Protein AF-0000000075745634 (afdb_homodimer)

Foldseek 3Di:
DLCVQVHPVLLVVVLVVCLVAVVPHDLLVLLLVLLVVLVVSLVSLVVCLVPDVVSVVSVVLVVVCLVCVVVVDNPSQLVVQVVSSVVSVDDQWDADPVGDIDGSSVSNSVCNSCVVPDPVRD/DLCVQVHPVLLVVVLVVCLVAVVPHDLLVLLLVLLVVLVVSLVSLVVCLVPDVVSVVSVVLVVVCLVCVVVVDNPSQLVVQVVSSVVSVDDQWDADPVGDIDGSSVSNSVCNSCVVPDPVRD

Organism: Desulfohalobium retbaense (strain ATCC 49708 / DSM 5692 / JCM 16813 / HR100) (NCBI:txid485915)

Radius of gyration: 17.88 Å; Cα contacts (8 Å, |Δi|>4): 301; chains: 2; bounding box: 45×54×46 Å

Nearest PDB structures (foldseek):
  8udg-assembly1_C  TM=2.315E-01  e=8.260E+00  Influenza B virus (B/Malaysia/2506/2004)
  8udg-assembly1_C  TM=2.311E-01  e=8.260E+00  Influenza B virus (B/Malaysia/2506/2004)

Structure (mmCIF, N/CA/C/O backbone):
data_AF-0000000075745634-model_v1
#
loop_
_entity.id
_entity.type
_entity.pdbx_description
1 polymer 'Uncharacterized protein'
#
loop_
_atom_site.group_PDB
_atom_site.id
_atom_site.type_symbol
_atom_site.label_atom_id
_atom_site.label_alt_id
_atom_site.label_comp_id
_atom_site.label_asym_id
_atom_site.label_entity_id
_atom_site.label_seq_id
_atom_site.pdbx_PDB_ins_code
_atom_site.Cartn_x
_atom_site.Cartn_y
_atom_site.Cartn_z
_atom_site.occupancy
_atom_site.B_iso_or_equiv
_atom_site.auth_seq_id
_atom_site.auth_comp_id
_atom_site.auth_asym_id
_atom_site.auth_atom_id
_atom_site.pdbx_PDB_model_num
ATOM 1 N N . MET A 1 1 ? -5.285 -18.516 1.97 1 89.81 1 MET A N 1
ATOM 2 C CA . MET A 1 1 ? -4.016 -18.812 1.303 1 89.81 1 MET A CA 1
ATOM 3 C C . MET A 1 1 ? -2.979 -17.734 1.627 1 89.81 1 MET A C 1
ATOM 5 O O . MET A 1 1 ? -2.041 -17.984 2.387 1 89.81 1 MET A O 1
ATOM 9 N N . ILE A 1 2 ? -3.262 -16.453 1.426 1 96.44 2 ILE A N 1
ATOM 10 C CA . ILE A 1 2 ? -2.297 -15.383 1.623 1 96.44 2 ILE A CA 1
ATOM 11 C C . ILE A 1 2 ? -1.988 -15.234 3.111 1 96.44 2 ILE A C 1
ATOM 13 O O . ILE A 1 2 ? -0.822 -15.172 3.508 1 96.44 2 ILE A O 1
ATOM 17 N N . GLU A 1 3 ? -2.986 -15.328 3.959 1 97.31 3 GLU A N 1
ATOM 18 C CA . GLU A 1 3 ? -2.824 -15.117 5.395 1 97.31 3 GLU A CA 1
ATOM 19 C C . GLU A 1 3 ? -1.855 -16.125 5.996 1 97.31 3 GLU A C 1
ATOM 21 O O . GLU A 1 3 ? -1.031 -15.773 6.844 1 97.31 3 GLU A O 1
ATOM 26 N N . GLU A 1 4 ? -1.965 -17.328 5.586 1 96.81 4 GLU A N 1
ATOM 27 C CA . GLU A 1 4 ? -1.124 -18.391 6.121 1 96.81 4 GLU A CA 1
ATOM 28 C C . GLU A 1 4 ? 0.343 -18.172 5.766 1 96.81 4 GLU A C 1
ATOM 30 O O . GLU A 1 4 ? 1.236 -18.672 6.453 1 96.81 4 GLU A O 1
ATOM 35 N N . VAL A 1 5 ? 0.584 -17.438 4.762 1 97.94 5 VAL A N 1
ATOM 36 C CA . VAL A 1 5 ? 1.942 -17.25 4.262 1 97.94 5 VAL A CA 1
ATOM 37 C C . VAL A 1 5 ? 2.537 -15.969 4.832 1 97.94 5 VAL A C 1
ATOM 39 O O . VAL A 1 5 ? 3.648 -15.969 5.363 1 97.94 5 VAL A O 1
ATOM 42 N N . VAL A 1 6 ? 1.799 -14.859 4.762 1 98.12 6 VAL A N 1
ATOM 43 C CA . VAL A 1 6 ? 2.348 -13.586 5.199 1 98.12 6 VAL A CA 1
ATOM 44 C C . VAL A 1 6 ? 2.193 -13.445 6.711 1 98.12 6 VAL A C 1
ATOM 46 O O . VAL A 1 6 ? 2.873 -12.625 7.34 1 98.12 6 VAL A O 1
ATOM 49 N N . GLY A 1 7 ? 1.271 -14.242 7.316 1 97.31 7 GLY A N 1
ATOM 50 C CA . GLY A 1 7 ? 1.022 -14.211 8.75 1 97.31 7 GLY A CA 1
ATOM 51 C C . GLY A 1 7 ? -0.164 -13.344 9.133 1 97.31 7 GLY A C 1
ATOM 52 O O . GLY A 1 7 ? -0.489 -12.383 8.43 1 97.31 7 GLY A O 1
ATOM 53 N N . LYS A 1 8 ? -0.702 -13.609 10.297 1 96.94 8 LYS A N 1
ATOM 54 C CA . LYS A 1 8 ? -1.91 -12.961 10.789 1 96.94 8 LYS A CA 1
ATOM 55 C C . LYS A 1 8 ? -1.68 -11.469 11.016 1 96.94 8 LYS A C 1
ATOM 57 O O . LYS A 1 8 ? -2.58 -10.656 10.789 1 96.94 8 LYS A O 1
ATOM 62 N N . LYS A 1 9 ? -0.533 -11.133 11.422 1 97.5 9 LYS A N 1
ATOM 63 C CA . LYS A 1 9 ? -0.218 -9.734 11.703 1 97.5 9 LYS A CA 1
ATOM 64 C C . LYS A 1 9 ? -0.258 -8.891 10.43 1 97.5 9 LYS A C 1
ATOM 66 O O . LYS A 1 9 ? -0.942 -7.867 10.383 1 97.5 9 LYS A O 1
ATOM 71 N N . VAL A 1 10 ? 0.445 -9.375 9.453 1 98.38 10 VAL A N 1
ATOM 72 C CA . VAL A 1 10 ? 0.523 -8.664 8.18 1 98.38 10 VAL A CA 1
ATOM 73 C C . VAL A 1 10 ? -0.854 -8.633 7.523 1 98.38 10 VAL A C 1
ATOM 75 O O . VAL A 1 10 ? -1.337 -7.562 7.137 1 98.38 10 VAL A O 1
ATOM 78 N N . TYR A 1 11 ? -1.48 -9.758 7.477 1 98.44 11 TYR A N 1
ATOM 79 C CA . TYR A 1 11 ? -2.789 -9.867 6.844 1 98.44 11 TYR A CA 1
ATOM 80 C C . TYR A 1 11 ? -3.816 -9 7.559 1 98.44 11 TYR A C 1
ATOM 82 O O . TYR A 1 11 ? -4.594 -8.289 6.918 1 98.44 11 TYR A O 1
ATOM 90 N N . GLY A 1 12 ? -3.842 -9.031 8.859 1 98.19 12 GLY A N 1
ATOM 91 C CA . GLY A 1 12 ? -4.742 -8.188 9.625 1 98.19 12 GLY A CA 1
ATOM 92 C C . GLY A 1 12 ? -4.52 -6.703 9.383 1 98.19 12 GLY A C 1
ATOM 93 O O . GLY A 1 12 ? -5.48 -5.934 9.312 1 98.19 12 GLY A O 1
ATOM 94 N N . THR A 1 13 ? -3.285 -6.297 9.281 1 98.62 13 THR A N 1
ATOM 95 C CA . THR A 1 13 ? -2.947 -4.914 8.969 1 98.62 13 THR A CA 1
ATOM 96 C C . THR A 1 13 ? -3.512 -4.516 7.609 1 98.62 13 THR A C 1
ATOM 98 O O . THR A 1 13 ? -4.09 -3.436 7.465 1 98.62 13 THR A O 1
ATOM 101 N N . TRP A 1 14 ? -3.338 -5.375 6.641 1 98.75 14 TRP A N 1
ATOM 102 C CA . TRP A 1 14 ? -3.84 -5.105 5.297 1 98.75 14 TRP A CA 1
ATOM 103 C C . TRP A 1 14 ? -5.359 -4.973 5.297 1 98.75 14 TRP A C 1
ATOM 105 O O . TRP A 1 14 ? -5.906 -4.059 4.672 1 98.75 14 TRP A O 1
ATOM 115 N N . ILE A 1 15 ? -6.039 -5.855 5.988 1 98.56 15 ILE A N 1
ATOM 116 C CA . ILE A 1 15 ? -7.496 -5.828 6.07 1 98.56 15 ILE A CA 1
ATOM 117 C C . ILE A 1 15 ? -7.953 -4.5 6.668 1 98.56 15 ILE A C 1
ATOM 119 O O . ILE A 1 15 ? -8.852 -3.848 6.133 1 98.56 15 ILE A O 1
ATOM 123 N N . ASP A 1 16 ? -7.332 -4.121 7.73 1 98.31 16 ASP A N 1
ATOM 124 C CA . ASP A 1 16 ? -7.676 -2.857 8.375 1 98.31 16 ASP A CA 1
ATOM 125 C C . ASP A 1 16 ? -7.434 -1.676 7.441 1 98.31 16 ASP A C 1
ATOM 127 O O . ASP A 1 16 ? -8.258 -0.761 7.359 1 98.31 16 ASP A O 1
ATOM 131 N N . MET A 1 17 ? -6.312 -1.688 6.73 1 98.44 17 MET A N 1
ATOM 132 C CA . MET A 1 17 ? -5.984 -0.621 5.789 1 98.44 17 MET A CA 1
ATOM 133 C C . MET A 1 17 ? -7.031 -0.53 4.688 1 98.44 17 MET A C 1
ATOM 135 O O . MET A 1 17 ? -7.496 0.562 4.355 1 98.44 17 MET A O 1
ATOM 139 N N . LEU A 1 18 ? -7.395 -1.672 4.188 1 98.31 18 LEU A N 1
ATOM 140 C CA . LEU A 1 18 ? -8.359 -1.692 3.096 1 98.31 18 LEU A CA 1
ATOM 141 C C . LEU A 1 18 ? -9.727 -1.19 3.566 1 98.31 18 LEU A C 1
ATOM 143 O O . LEU A 1 18 ? -10.414 -0.477 2.834 1 98.31 18 LEU A O 1
ATOM 147 N N . GLN A 1 19 ? -10.117 -1.521 4.75 1 98.25 19 GLN A N 1
ATOM 148 C CA . GLN A 1 19 ? -11.383 -1.07 5.309 1 98.25 19 GLN A CA 1
ATOM 149 C C . GLN A 1 19 ? -11.43 0.452 5.41 1 98.25 19 GLN A C 1
ATOM 151 O O . GLN A 1 19 ? -12.492 1.058 5.258 1 98.25 19 GLN A O 1
ATOM 156 N N . LYS A 1 20 ? -10.367 0.992 5.578 1 97.38 20 LYS A N 1
ATOM 157 C CA . LYS A 1 20 ? -10.328 2.436 5.789 1 97.38 20 LYS A CA 1
ATOM 158 C C . LYS A 1 20 ? -10.078 3.176 4.477 1 97.38 20 LYS A C 1
ATOM 160 O O . LYS A 1 20 ? -10.531 4.312 4.305 1 97.38 20 LYS A O 1
ATOM 165 N N . LEU A 1 21 ? -9.32 2.617 3.57 1 97.31 21 LEU A N 1
ATOM 166 C CA . LEU A 1 21 ? -8.891 3.32 2.367 1 97.31 21 LEU A CA 1
ATOM 167 C C . LEU A 1 21 ? -9.898 3.131 1.235 1 97.31 21 LEU A C 1
ATOM 169 O O . LEU A 1 21 ? -10.086 4.031 0.414 1 97.31 21 LEU A O 1
ATOM 173 N N . VAL A 1 22 ? -10.555 2.021 1.154 1 96.19 22 VAL A N 1
ATOM 174 C CA . VAL A 1 22 ? -11.281 1.608 -0.042 1 96.19 22 VAL A CA 1
ATOM 175 C C . VAL A 1 22 ? -12.578 2.414 -0.165 1 96.19 22 VAL A C 1
ATOM 177 O O . VAL A 1 22 ? -12.93 2.865 -1.257 1 96.19 22 VAL A O 1
ATOM 180 N N . PRO A 1 23 ? -13.297 2.625 0.882 1 93.56 23 PRO A N 1
ATOM 181 C CA . PRO A 1 23 ? -14.602 3.271 0.738 1 93.56 23 PRO A CA 1
ATOM 182 C C . PRO A 1 23 ? -14.523 4.609 0.005 1 93.56 23 PRO A C 1
ATOM 184 O O . PRO A 1 23 ? -15.336 4.887 -0.876 1 93.56 23 PRO A O 1
ATOM 187 N N . GLU A 1 24 ? -13.477 5.391 0.253 1 87.56 24 GLU A N 1
ATOM 188 C CA . GLU A 1 24 ? -13.398 6.715 -0.362 1 87.56 24 GLU A CA 1
ATOM 189 C C . GLU A 1 24 ? -12.211 6.812 -1.314 1 87.56 24 GLU A C 1
ATOM 191 O O . GLU A 1 24 ? -11.969 7.871 -1.9 1 87.56 24 GLU A O 1
ATOM 196 N N . GLY A 1 25 ? -11.586 5.688 -1.465 1 90.88 25 GLY A N 1
ATOM 197 C CA . GLY A 1 25 ? -10.383 5.734 -2.281 1 90.88 25 GLY A CA 1
ATOM 198 C C . GLY A 1 25 ? -10.672 5.629 -3.768 1 90.88 25 GLY A C 1
ATOM 199 O O . GLY A 1 25 ? -11.617 4.957 -4.176 1 90.88 25 GLY A O 1
ATOM 200 N N . ILE A 1 26 ? -9.812 6.23 -4.539 1 91.69 26 ILE A N 1
ATOM 201 C CA . ILE A 1 26 ? -9.898 6.148 -5.992 1 91.69 26 ILE A CA 1
ATOM 202 C C . ILE A 1 26 ? -9.25 4.852 -6.477 1 91.69 26 ILE A C 1
ATOM 204 O O . ILE A 1 26 ? -8.195 4.453 -5.973 1 91.69 26 ILE A O 1
ATOM 208 N N . THR A 1 27 ? -9.867 4.312 -7.449 1 92.12 27 THR A N 1
ATOM 209 C CA . THR A 1 27 ? -9.523 2.967 -7.895 1 92.12 27 THR A CA 1
ATOM 210 C C . THR A 1 27 ? -8.062 2.902 -8.344 1 92.12 27 THR A C 1
ATOM 212 O O . THR A 1 27 ? -7.34 1.969 -7.988 1 92.12 27 THR A O 1
ATOM 215 N N . HIS A 1 28 ? -7.598 3.906 -9.062 1 91.06 28 HIS A N 1
ATOM 216 C CA . HIS A 1 28 ? -6.25 3.832 -9.625 1 91.06 28 HIS A CA 1
ATOM 217 C C . HIS A 1 28 ? -5.195 3.852 -8.523 1 91.06 28 HIS A C 1
ATOM 219 O O . HIS A 1 28 ? -4.125 3.26 -8.672 1 91.06 28 HIS A O 1
ATOM 225 N N . ARG A 1 29 ? -5.465 4.473 -7.445 1 93.94 29 ARG A N 1
ATOM 226 C CA . ARG A 1 29 ? -4.551 4.496 -6.309 1 93.94 29 ARG A CA 1
ATOM 227 C C . ARG A 1 29 ? -4.641 3.201 -5.508 1 93.94 29 ARG A C 1
ATOM 229 O O . ARG A 1 29 ? -3.623 2.58 -5.199 1 93.94 29 ARG A O 1
ATOM 236 N N . LEU A 1 30 ? -5.875 2.811 -5.262 1 96.75 30 LEU A N 1
ATOM 237 C CA . LEU A 1 30 ? -6.113 1.601 -4.484 1 96.75 30 LEU A CA 1
ATOM 238 C C . LEU A 1 30 ? -5.527 0.38 -5.184 1 96.75 30 LEU A C 1
ATOM 240 O O . LEU A 1 30 ? -4.988 -0.518 -4.531 1 96.75 30 LEU A O 1
ATOM 244 N N . ALA A 1 31 ? -5.648 0.395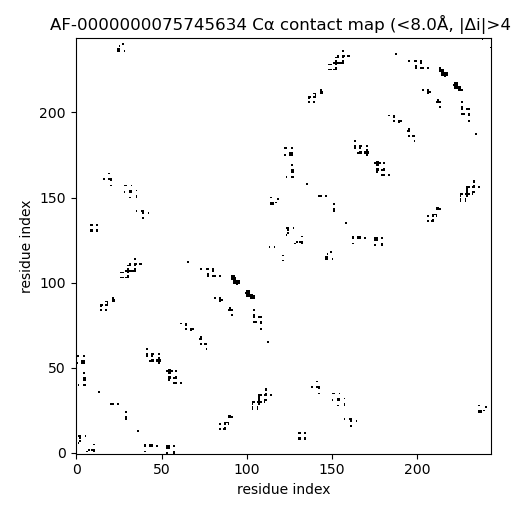 -6.492 1 96.81 31 ALA A N 1
ATOM 245 C CA . ALA A 1 31 ? -5.141 -0.711 -7.301 1 96.81 31 ALA A CA 1
ATOM 246 C C . ALA A 1 31 ? -3.643 -0.908 -7.078 1 96.81 31 ALA A C 1
ATOM 248 O O . ALA A 1 31 ? -3.172 -2.041 -6.949 1 96.81 31 ALA A O 1
ATOM 249 N N . VAL A 1 32 ? -2.926 0.167 -6.984 1 96.75 32 VAL A N 1
ATOM 250 C CA . VAL A 1 32 ? -1.479 0.1 -6.812 1 96.75 32 VAL A CA 1
ATOM 251 C C . VAL A 1 32 ? -1.148 -0.368 -5.395 1 96.75 32 VAL A C 1
ATOM 253 O O . VAL A 1 32 ? -0.216 -1.149 -5.195 1 96.75 32 VAL A O 1
ATOM 256 N N . VAL A 1 33 ? -1.878 0.059 -4.418 1 98.12 33 VAL A N 1
ATOM 257 C CA . VAL A 1 33 ? -1.674 -0.355 -3.031 1 98.12 33 VAL A CA 1
ATOM 258 C C . VAL A 1 33 ? -1.901 -1.859 -2.904 1 98.12 33 VAL A C 1
ATOM 260 O O . VAL A 1 33 ? -1.07 -2.574 -2.338 1 98.12 33 VAL A O 1
ATOM 263 N N . ILE A 1 34 ? -2.949 -2.336 -3.469 1 98.44 34 ILE A N 1
ATOM 264 C CA . ILE A 1 34 ? -3.291 -3.752 -3.406 1 98.44 34 ILE A CA 1
ATOM 265 C C . ILE A 1 34 ? -2.268 -4.566 -4.195 1 98.44 34 ILE A C 1
ATOM 267 O O . ILE A 1 34 ? -1.845 -5.637 -3.752 1 98.44 34 ILE A O 1
ATOM 271 N N . ALA A 1 35 ? -1.853 -4.051 -5.363 1 98.12 35 ALA A N 1
ATOM 272 C CA . ALA A 1 35 ? -0.791 -4.699 -6.129 1 98.12 35 ALA A CA 1
ATOM 273 C C . ALA A 1 35 ? 0.49 -4.809 -5.309 1 98.12 35 ALA A C 1
ATOM 275 O O . ALA A 1 35 ? 1.205 -5.812 -5.395 1 98.12 35 ALA A O 1
ATOM 276 N N . GLY A 1 36 ? 0.773 -3.74 -4.5 1 98.06 36 GLY A N 1
ATOM 277 C CA . GLY A 1 36 ? 1.921 -3.783 -3.607 1 98.06 36 GLY A CA 1
ATOM 278 C C . GLY A 1 36 ? 1.812 -4.863 -2.549 1 98.06 36 GLY A C 1
ATOM 279 O O . GLY A 1 36 ? 2.805 -5.512 -2.211 1 98.06 36 GLY A O 1
ATOM 280 N N . MET A 1 37 ? 0.618 -5.098 -2.025 1 98.44 37 MET A N 1
ATOM 281 C CA . MET A 1 37 ? 0.367 -6.172 -1.069 1 98.44 37 MET A CA 1
ATOM 282 C C . MET A 1 37 ? 0.585 -7.535 -1.713 1 98.44 37 MET A C 1
ATOM 284 O O . MET A 1 37 ? 1.228 -8.406 -1.127 1 98.44 37 MET A O 1
ATOM 288 N N . LEU A 1 38 ? 0.104 -7.695 -2.936 1 98.44 38 LEU A N 1
ATOM 289 C CA . LEU A 1 38 ? 0.278 -8.945 -3.67 1 98.44 38 LEU A CA 1
ATOM 290 C C . LEU A 1 38 ? 1.752 -9.203 -3.965 1 98.44 38 LEU A C 1
ATOM 292 O O . LEU A 1 38 ? 2.225 -10.336 -3.85 1 98.44 38 LEU A O 1
ATOM 296 N N . ARG A 1 39 ? 2.469 -8.141 -4.336 1 98.06 39 ARG A N 1
ATOM 297 C CA . ARG A 1 39 ? 3.9 -8.266 -4.598 1 98.06 39 ARG A CA 1
ATOM 298 C C . ARG A 1 39 ? 4.648 -8.711 -3.346 1 98.06 39 ARG A C 1
ATOM 300 O O . ARG A 1 39 ? 5.535 -9.562 -3.418 1 98.06 39 ARG A O 1
ATOM 307 N N . TYR A 1 40 ? 4.297 -8.102 -2.256 1 98.44 40 TYR A N 1
ATOM 308 C CA . TYR A 1 40 ? 4.887 -8.508 -0.985 1 98.44 40 TYR A CA 1
ATOM 309 C C . TYR A 1 40 ? 4.598 -9.969 -0.693 1 98.44 40 TYR A C 1
ATOM 311 O O . TYR A 1 40 ? 5.492 -10.719 -0.281 1 98.44 40 TYR A O 1
ATOM 319 N N . ALA A 1 41 ? 3.367 -10.406 -0.852 1 98.56 41 ALA A N 1
ATOM 320 C CA . ALA A 1 41 ? 2.984 -11.797 -0.626 1 98.56 41 ALA A CA 1
ATOM 321 C C . ALA A 1 41 ? 3.795 -12.734 -1.514 1 98.56 41 ALA A C 1
ATOM 323 O O . ALA A 1 41 ? 4.211 -13.812 -1.072 1 98.56 41 ALA A O 1
ATOM 324 N N . GLU A 1 42 ? 3.965 -12.336 -2.752 1 98.12 42 GLU A N 1
ATOM 325 C CA . GLU A 1 42 ? 4.773 -13.117 -3.68 1 98.12 42 GLU A CA 1
ATOM 326 C C . GLU A 1 42 ? 6.203 -13.273 -3.174 1 98.12 42 GLU A C 1
ATOM 328 O O . GLU A 1 42 ? 6.742 -14.383 -3.148 1 98.12 42 GLU A O 1
ATOM 333 N N . ILE A 1 43 ? 6.797 -12.172 -2.779 1 98.19 43 ILE A N 1
ATOM 334 C CA . ILE A 1 43 ? 8.172 -12.188 -2.285 1 98.19 43 ILE A CA 1
ATOM 335 C C . ILE A 1 43 ? 8.266 -13.102 -1.064 1 98.19 43 ILE A C 1
ATOM 337 O O . ILE A 1 43 ? 9.141 -13.969 -0.997 1 98.19 43 ILE A O 1
ATOM 341 N N . VAL A 1 44 ? 7.395 -12.961 -0.117 1 98.38 44 VAL A N 1
ATOM 342 C CA . VAL A 1 44 ? 7.414 -13.719 1.127 1 98.38 44 VAL A CA 1
ATOM 343 C C . VAL A 1 44 ? 7.184 -15.203 0.831 1 98.38 44 VAL A C 1
ATOM 345 O O . VAL A 1 44 ? 7.781 -16.062 1.471 1 98.38 44 VAL A O 1
ATOM 348 N N . SER A 1 45 ? 6.238 -15.484 -0.091 1 98.56 45 SER A N 1
ATOM 349 C CA . SER A 1 45 ? 5.988 -16.875 -0.449 1 98.56 45 SER A CA 1
ATOM 350 C C . SER A 1 45 ? 7.25 -17.547 -0.989 1 98.56 45 SER A C 1
ATOM 352 O O . SER A 1 45 ? 7.551 -18.688 -0.643 1 98.56 45 SER A O 1
ATOM 354 N N . HIS A 1 46 ? 8.031 -16.844 -1.811 1 98.19 46 HIS A N 1
ATOM 355 C CA . HIS A 1 46 ? 9.273 -17.375 -2.352 1 98.19 46 HIS A CA 1
ATOM 356 C C . HIS A 1 46 ? 10.32 -17.547 -1.259 1 98.19 46 HIS A C 1
ATOM 358 O O . HIS A 1 46 ? 11.078 -18.516 -1.267 1 98.19 46 HIS A O 1
ATOM 364 N N . GLU A 1 47 ? 10.359 -16.625 -0.356 1 97.81 47 GLU A N 1
ATOM 365 C CA . GLU A 1 47 ? 11.32 -16.688 0.744 1 97.81 47 GLU A CA 1
ATOM 366 C C . GLU A 1 47 ? 11.055 -17.906 1.632 1 97.81 47 GLU A C 1
ATOM 368 O O . GLU A 1 47 ? 11.984 -18.484 2.197 1 97.81 47 GLU A O 1
ATOM 373 N N . LYS A 1 48 ? 9.852 -18.297 1.74 1 97.69 48 LYS A N 1
ATOM 374 C CA . LYS A 1 48 ? 9.469 -19.297 2.729 1 97.69 48 LYS A CA 1
ATOM 375 C C . LYS A 1 48 ? 9.164 -20.641 2.061 1 97.69 48 LYS A C 1
ATOM 377 O O . LYS A 1 48 ? 8.828 -21.609 2.736 1 97.69 48 LYS A O 1
ATOM 382 N N . GLN A 1 49 ? 9.242 -20.703 0.792 1 96.94 49 GLN A N 1
ATOM 383 C CA . GLN A 1 49 ? 8.727 -21.828 0.028 1 96.94 49 GLN A CA 1
ATOM 384 C C . GLN A 1 49 ? 9.406 -23.125 0.433 1 96.94 49 GLN A C 1
ATOM 386 O O . GLN A 1 49 ? 8.789 -24.203 0.398 1 96.94 49 GLN A O 1
ATOM 391 N N . ASP A 1 50 ? 10.648 -23.141 0.862 1 96.81 50 ASP A N 1
ATOM 392 C CA . ASP A 1 50 ? 11.375 -24.359 1.214 1 96.81 50 ASP A CA 1
ATOM 393 C C . ASP A 1 50 ? 10.938 -24.891 2.58 1 96.81 50 ASP A C 1
ATOM 395 O O . ASP A 1 50 ? 11.078 -26.078 2.869 1 96.81 50 ASP A O 1
ATOM 399 N N . LYS A 1 51 ? 10.359 -24.062 3.406 1 96.12 51 LYS A N 1
ATOM 400 C CA . LYS A 1 51 ? 10.07 -24.422 4.793 1 96.12 51 LYS A CA 1
ATOM 401 C C . LYS A 1 51 ? 8.57 -24.531 5.035 1 96.12 51 LYS A C 1
ATOM 403 O O . LYS A 1 51 ? 8.141 -25.031 6.078 1 96.12 51 LYS A O 1
ATOM 408 N N . SER A 1 52 ? 7.801 -24.094 4.086 1 96.25 52 SER A N 1
ATOM 409 C CA . SER A 1 52 ? 6.355 -24.047 4.281 1 96.25 52 SER A CA 1
ATOM 410 C C . SER A 1 52 ? 5.613 -24.531 3.039 1 96.25 52 SER A C 1
ATOM 412 O O . SER A 1 52 ? 5.793 -23.969 1.951 1 96.25 52 SER A O 1
ATOM 414 N N . LEU A 1 53 ? 4.754 -25.5 3.24 1 97.44 53 LEU A N 1
ATOM 415 C CA . LEU A 1 53 ? 3.953 -26.016 2.139 1 97.44 53 LEU A CA 1
ATOM 416 C C . LEU A 1 53 ? 3.025 -24.953 1.581 1 97.44 53 LEU A C 1
ATOM 418 O O . LEU A 1 53 ? 2.857 -24.844 0.365 1 97.44 53 LEU A O 1
ATOM 422 N N . ASN A 1 54 ? 2.418 -24.25 2.443 1 97.88 54 ASN A N 1
ATOM 423 C CA . ASN A 1 54 ? 1.521 -23.172 2.016 1 97.88 54 ASN A CA 1
ATOM 424 C C . ASN A 1 54 ? 2.266 -22.094 1.236 1 97.88 54 ASN A C 1
ATOM 426 O O . ASN A 1 54 ? 1.74 -21.547 0.265 1 97.88 54 ASN A O 1
ATOM 430 N N . ALA A 1 55 ? 3.418 -21.781 1.694 1 98.31 55 ALA A N 1
ATOM 431 C CA . ALA A 1 55 ? 4.234 -20.797 0.984 1 98.31 55 ALA A CA 1
ATOM 432 C C . ALA A 1 55 ? 4.613 -21.297 -0.407 1 98.31 55 ALA A C 1
ATOM 434 O O . ALA A 1 55 ? 4.582 -20.547 -1.378 1 98.31 55 ALA A O 1
ATOM 435 N N . ARG A 1 56 ? 4.965 -22.578 -0.515 1 98.38 56 ARG A N 1
ATOM 436 C CA . ARG A 1 56 ? 5.309 -23.156 -1.806 1 98.38 56 ARG A CA 1
ATOM 437 C C . ARG A 1 56 ? 4.117 -23.109 -2.76 1 98.38 56 ARG A C 1
ATOM 439 O O . ARG A 1 56 ? 4.266 -22.75 -3.926 1 98.38 56 ARG A O 1
ATOM 446 N N . LYS A 1 57 ? 3.029 -23.484 -2.289 1 98.25 57 LYS A N 1
ATOM 447 C CA . LYS A 1 57 ? 1.817 -23.469 -3.102 1 98.25 57 LYS A CA 1
ATOM 448 C C . LYS A 1 57 ? 1.513 -22.062 -3.607 1 98.25 57 LYS A C 1
ATOM 450 O O . LYS A 1 57 ? 1.13 -21.875 -4.766 1 98.25 57 LYS A O 1
ATOM 455 N N . LEU A 1 58 ? 1.62 -21.094 -2.73 1 98.19 58 LEU A N 1
ATOM 456 C CA . LEU A 1 58 ? 1.35 -19.719 -3.123 1 98.19 58 LEU A CA 1
ATOM 457 C C . LEU A 1 58 ? 2.389 -19.219 -4.121 1 98.19 58 LEU A C 1
ATOM 459 O O . LEU A 1 58 ? 2.057 -18.5 -5.062 1 98.19 58 LEU A O 1
ATOM 463 N N . ALA A 1 59 ? 3.631 -19.547 -3.895 1 98.19 59 ALA A N 1
ATOM 464 C CA . ALA A 1 59 ? 4.688 -19.188 -4.836 1 98.19 59 ALA A CA 1
ATOM 465 C C . ALA A 1 59 ? 4.41 -19.766 -6.223 1 98.19 59 ALA A C 1
ATOM 467 O O . ALA A 1 59 ? 4.508 -19.062 -7.227 1 98.19 59 ALA A O 1
ATOM 468 N N . GLU A 1 60 ? 4.059 -21.016 -6.23 1 97.88 60 GLU A N 1
ATOM 469 C CA . GLU A 1 60 ? 3.713 -21.688 -7.48 1 97.88 60 GLU A CA 1
ATOM 470 C C . GLU A 1 60 ? 2.498 -21.031 -8.141 1 97.88 60 GLU A C 1
ATOM 472 O O . GLU A 1 60 ? 2.438 -20.906 -9.359 1 97.88 60 GLU A O 1
ATOM 477 N N . PHE A 1 61 ? 1.56 -20.688 -7.324 1 97.75 61 PHE A N 1
ATOM 478 C CA . PHE A 1 61 ? 0.365 -20.016 -7.809 1 97.75 61 PHE A CA 1
ATOM 479 C C . PHE A 1 61 ? 0.734 -18.719 -8.539 1 97.75 61 PHE A C 1
ATOM 481 O O . PHE A 1 61 ? 0.234 -18.469 -9.633 1 97.75 61 PHE A O 1
ATOM 488 N N . PHE A 1 62 ? 1.622 -17.906 -7.965 1 97.62 62 PHE A N 1
ATOM 489 C CA . PHE A 1 62 ? 2.037 -16.656 -8.594 1 97.62 62 PHE A CA 1
ATOM 490 C C . PHE A 1 62 ? 2.811 -16.922 -9.883 1 97.62 62 PHE A C 1
ATOM 492 O O . PHE A 1 62 ? 2.621 -16.234 -10.883 1 97.62 62 PHE A O 1
ATOM 499 N N . GLU A 1 63 ? 3.621 -17.938 -9.883 1 96.56 63 GLU A N 1
ATOM 500 C CA . GLU A 1 63 ? 4.367 -18.312 -11.078 1 96.56 63 GLU A CA 1
ATOM 501 C C . GLU A 1 63 ? 3.43 -18.719 -12.211 1 96.56 63 GLU A C 1
ATOM 503 O O . GLU A 1 63 ? 3.6 -18.281 -13.352 1 96.56 63 GLU A O 1
ATOM 508 N N . LEU A 1 64 ? 2.502 -19.484 -11.844 1 96.81 64 LEU A N 1
ATOM 509 C CA . LEU A 1 64 ? 1.519 -19.922 -12.828 1 96.81 64 LEU A CA 1
ATOM 510 C C . LEU A 1 64 ? 0.718 -18.734 -13.359 1 96.81 64 LEU A C 1
ATOM 512 O O . LEU A 1 64 ? 0.335 -18.719 -14.531 1 96.81 64 LEU A O 1
ATOM 516 N N . SER A 1 65 ? 0.43 -17.781 -12.523 1 96.31 65 SER A N 1
ATOM 517 C CA . SER A 1 65 ? -0.343 -16.609 -12.93 1 96.31 65 SER A CA 1
ATOM 518 C C . SER A 1 65 ? 0.385 -15.805 -14.008 1 96.31 65 SER A C 1
ATOM 520 O O . SER A 1 65 ? -0.247 -15.227 -14.891 1 96.31 65 SER A O 1
ATOM 522 N N . TYR A 1 66 ? 1.701 -15.742 -13.945 1 94.5 66 TYR A N 1
ATOM 523 C CA . TYR A 1 66 ? 2.484 -15.023 -14.938 1 94.5 66 TYR A CA 1
ATOM 524 C C . TYR A 1 66 ? 2.42 -15.727 -16.297 1 94.5 66 TYR A C 1
ATOM 526 O O . TYR A 1 66 ? 2.447 -15.078 -17.344 1 94.5 66 TYR A O 1
ATOM 534 N N . GLU A 1 67 ? 2.291 -16.969 -16.234 1 92.62 67 GLU A N 1
ATOM 535 C CA . GLU A 1 67 ? 2.141 -17.734 -17.469 1 92.62 67 GLU A CA 1
ATOM 536 C C . GLU A 1 67 ? 0.746 -17.547 -18.062 1 92.62 67 GLU A C 1
ATOM 538 O O . GLU A 1 67 ? 0.6 -17.391 -19.266 1 92.62 67 GLU A O 1
ATOM 543 N N . GLN A 1 68 ? -0.19 -17.5 -17.281 1 90.88 68 GLN A N 1
ATOM 544 C CA . GLN A 1 68 ? -1.587 -17.422 -17.688 1 90.88 68 GLN A CA 1
ATOM 545 C C . GLN A 1 68 ? -1.923 -16.062 -18.281 1 90.88 68 GLN A C 1
ATOM 547 O O . GLN A 1 68 ? -2.744 -15.953 -19.188 1 90.88 68 GLN A O 1
ATOM 552 N N . ILE A 1 69 ? -1.303 -15.062 -17.781 1 86.5 69 ILE A N 1
ATOM 553 C CA . ILE A 1 69 ? -1.59 -13.719 -18.281 1 86.5 69 ILE A CA 1
ATOM 554 C C . ILE A 1 69 ? -1.185 -13.617 -19.75 1 86.5 69 ILE A C 1
ATOM 556 O O . ILE A 1 69 ? -1.796 -12.867 -20.516 1 86.5 69 ILE A O 1
ATOM 560 N N . MET A 1 70 ? -0.293 -14.328 -20.156 1 86.06 70 MET A N 1
ATOM 561 C CA . MET A 1 70 ? 0.118 -14.359 -21.562 1 86.06 70 MET A CA 1
ATOM 562 C C . MET A 1 70 ? -1.004 -14.898 -22.438 1 86.06 70 MET A C 1
ATOM 564 O O . MET A 1 70 ? -1.066 -14.586 -23.641 1 86.06 70 MET A O 1
ATOM 568 N N . GLU A 1 71 ? -1.853 -15.625 -21.844 1 87.62 71 GLU A N 1
ATOM 569 C CA . GLU A 1 71 ? -3.025 -16.141 -22.547 1 87.62 71 GLU A CA 1
ATOM 570 C C . GLU A 1 71 ? -4.27 -15.32 -22.219 1 87.62 71 GLU A C 1
ATOM 572 O O . GLU A 1 71 ? -5.395 -15.781 -22.438 1 87.62 71 GLU A O 1
ATOM 577 N N . ASP A 1 72 ? -4.008 -14.188 -21.562 1 88.38 72 ASP A N 1
ATOM 578 C CA . ASP A 1 72 ? -5.055 -13.234 -21.188 1 88.38 72 ASP A CA 1
ATOM 579 C C . ASP A 1 72 ? -6.016 -13.852 -20.172 1 88.38 72 ASP A C 1
ATOM 581 O O . ASP A 1 72 ? -7.223 -13.625 -20.234 1 88.38 72 ASP A O 1
ATOM 585 N N . ASP A 1 73 ? -5.469 -14.719 -19.438 1 90.06 73 ASP A N 1
ATOM 586 C CA . ASP A 1 73 ? -6.238 -15.352 -18.375 1 90.06 73 ASP A CA 1
ATOM 587 C C . ASP A 1 73 ? -5.766 -14.891 -17 1 90.06 73 ASP A C 1
ATOM 589 O O . ASP A 1 73 ? -4.676 -15.266 -16.562 1 90.06 73 ASP A O 1
ATOM 593 N N . ILE A 1 74 ? -6.648 -14.133 -16.391 1 93.56 74 ILE A N 1
ATOM 594 C CA . ILE A 1 74 ? -6.273 -13.609 -15.078 1 93.56 74 ILE A CA 1
ATOM 595 C C . ILE A 1 74 ? -7.223 -14.148 -14.016 1 93.56 74 ILE A C 1
ATOM 597 O O . ILE A 1 74 ? -7.293 -13.617 -12.906 1 93.56 74 ILE A O 1
ATOM 601 N N . GLU A 1 75 ? -7.906 -15.141 -14.297 1 94.75 75 GLU A N 1
ATOM 602 C CA . GLU A 1 75 ? -9 -15.602 -13.453 1 94.75 75 GLU A CA 1
ATOM 603 C C . GLU A 1 75 ? -8.492 -16.031 -12.078 1 94.75 75 GLU A C 1
ATOM 605 O O . GLU A 1 75 ? -9.102 -15.727 -11.055 1 94.75 75 GLU A O 1
ATOM 610 N N . GLY A 1 76 ? -7.461 -16.781 -12.055 1 95.75 76 GLY A N 1
ATOM 611 C CA . GLY A 1 76 ? -6.914 -17.266 -10.805 1 95.75 76 GLY A CA 1
ATOM 612 C C . GLY A 1 76 ? -6.512 -16.156 -9.852 1 95.75 76 GLY A C 1
ATOM 613 O O . GLY A 1 76 ? -7.004 -16.078 -8.727 1 95.75 76 GLY A O 1
ATOM 614 N N . ILE A 1 77 ? -5.688 -15.297 -10.375 1 97.31 77 ILE A N 1
ATOM 615 C CA . ILE A 1 77 ? -5.18 -14.227 -9.523 1 97.31 77 ILE A CA 1
ATOM 616 C C . ILE A 1 77 ? -6.297 -13.234 -9.227 1 97.31 77 ILE A C 1
ATOM 618 O O . ILE A 1 77 ? -6.352 -12.656 -8.133 1 97.31 77 ILE A O 1
ATOM 622 N N . LEU A 1 78 ? -7.223 -13.047 -10.133 1 97.62 78 LEU A N 1
ATOM 623 C CA . LEU A 1 78 ? -8.383 -12.203 -9.883 1 97.62 78 LEU A CA 1
ATOM 624 C C . LEU A 1 78 ? -9.219 -12.75 -8.727 1 97.62 78 LEU A C 1
ATOM 626 O O . LEU A 1 78 ? -9.609 -12 -7.832 1 97.62 78 LEU A O 1
ATOM 630 N N . SER A 1 79 ? -9.43 -14 -8.75 1 97.5 79 SER A N 1
ATOM 631 C CA . SER A 1 79 ? -10.195 -14.648 -7.688 1 97.5 79 SER A CA 1
ATOM 632 C C . SER A 1 79 ? -9.516 -14.492 -6.332 1 97.5 79 SER A C 1
ATOM 634 O O . SER A 1 79 ? -10.172 -14.234 -5.324 1 97.5 79 SER A O 1
ATOM 636 N N . LEU A 1 80 ? -8.258 -14.695 -6.324 1 97.38 80 LEU A N 1
ATOM 637 C CA . LEU A 1 80 ? -7.488 -14.523 -5.098 1 97.38 80 LEU A CA 1
ATOM 638 C C . LEU A 1 80 ? -7.633 -13.102 -4.566 1 97.38 80 LEU A C 1
ATOM 640 O O . LEU A 1 80 ? -7.812 -12.898 -3.361 1 97.38 80 LEU A O 1
ATOM 644 N N . THR A 1 81 ? -7.539 -12.109 -5.445 1 98.12 81 THR A N 1
ATOM 645 C CA . THR A 1 81 ? -7.621 -10.695 -5.078 1 98.12 81 THR A CA 1
ATOM 646 C C . THR A 1 81 ? -9.023 -10.344 -4.598 1 98.12 81 THR A C 1
ATOM 648 O O . THR A 1 81 ? -9.188 -9.594 -3.633 1 98.12 81 THR A O 1
ATOM 651 N N . GLU A 1 82 ? -10 -10.883 -5.234 1 97.62 82 GLU A N 1
ATOM 652 C CA . GLU A 1 82 ? -11.383 -10.664 -4.812 1 97.62 82 GLU A CA 1
ATOM 653 C C . GLU A 1 82 ? -11.633 -11.242 -3.424 1 97.62 82 GLU A C 1
ATOM 655 O O . GLU A 1 82 ? -12.336 -10.633 -2.609 1 97.62 82 GLU A O 1
ATOM 660 N N . TYR A 1 83 ? -11.086 -12.383 -3.219 1 97.19 83 TYR A N 1
ATOM 661 C CA . TYR A 1 83 ? -11.219 -12.992 -1.901 1 97.19 83 TYR A CA 1
ATOM 662 C C . TYR A 1 83 ? -10.617 -12.094 -0.824 1 97.19 83 TYR A C 1
ATOM 664 O O . TYR A 1 83 ? -11.211 -11.922 0.243 1 97.19 83 TYR A O 1
ATOM 672 N N . PHE A 1 84 ? -9.5 -11.617 -1.184 1 95.94 84 PHE A N 1
ATOM 673 C CA . PHE A 1 84 ? -8.781 -10.711 -0.291 1 95.94 84 PHE A CA 1
ATOM 674 C C . PHE A 1 84 ? -9.633 -9.484 0.033 1 95.94 84 PHE A C 1
ATOM 676 O O . PHE A 1 84 ? -9.75 -9.094 1.196 1 95.94 84 PHE A O 1
ATOM 683 N N . LEU A 1 85 ? -10.328 -8.867 -0.891 1 97.88 85 LEU A N 1
ATOM 684 C CA . LEU A 1 85 ? -11.18 -7.695 -0.728 1 97.88 85 LEU A CA 1
ATOM 685 C C . LEU A 1 85 ? -12.484 -8.055 -0.024 1 97.88 85 LEU A C 1
ATOM 687 O O . LEU A 1 85 ? -13.008 -7.266 0.762 1 97.88 85 LEU A O 1
ATOM 691 N N . LYS A 1 86 ? -12.953 -9.227 -0.249 1 97.56 86 LYS A N 1
ATOM 692 C CA . LYS A 1 86 ? -14.133 -9.719 0.447 1 97.56 86 LYS A CA 1
ATOM 693 C C . LYS A 1 86 ? -13.852 -9.945 1.93 1 97.56 86 LYS A C 1
ATOM 695 O O . LYS A 1 86 ? -14.688 -9.633 2.781 1 97.56 86 LYS A O 1
ATOM 700 N N . ASP A 1 87 ? -12.734 -10.516 2.205 1 97.62 87 ASP A N 1
ATOM 701 C CA . ASP A 1 87 ? -12.336 -10.703 3.598 1 97.62 87 ASP A CA 1
ATOM 702 C C . ASP A 1 87 ? -12.297 -9.375 4.34 1 97.62 87 ASP A C 1
ATOM 704 O O . ASP A 1 87 ? -12.586 -9.312 5.539 1 97.62 87 ASP A O 1
ATOM 708 N N . ALA A 1 88 ? -11.852 -8.359 3.58 1 97.69 88 ALA A N 1
ATOM 709 C CA . ALA A 1 88 ? -11.805 -7.02 4.16 1 97.69 88 ALA A CA 1
ATOM 710 C C . ALA A 1 88 ? -13.203 -6.414 4.246 1 97.69 88 ALA A C 1
ATOM 712 O O . ALA A 1 88 ? -13.398 -5.371 4.879 1 97.69 88 ALA A O 1
ATOM 713 N N . ASN A 1 89 ? -14.156 -7.07 3.635 1 97.62 89 ASN A N 1
ATOM 714 C CA . ASN A 1 89 ? -15.547 -6.625 3.633 1 97.62 89 ASN A CA 1
ATOM 715 C C . ASN A 1 89 ? -15.688 -5.238 3.01 1 97.62 89 ASN A C 1
ATOM 717 O O . ASN A 1 89 ? -16.312 -4.355 3.592 1 97.62 89 ASN A O 1
ATOM 721 N N . VAL A 1 90 ? -15.047 -5.023 1.906 1 96.88 90 VAL A N 1
ATOM 722 C CA . VAL A 1 90 ? -15.141 -3.762 1.178 1 96.88 90 VAL A CA 1
ATOM 723 C C . VAL A 1 90 ? -15.734 -4.008 -0.208 1 96.88 90 VAL A C 1
ATOM 725 O O . VAL A 1 90 ? -15.57 -5.094 -0.774 1 96.88 90 VAL A O 1
ATOM 728 N N . SER A 1 91 ? -16.359 -3.031 -0.707 1 94.19 91 SER A N 1
ATOM 729 C CA . SER A 1 91 ? -16.906 -3.107 -2.061 1 94.19 91 SER A CA 1
ATOM 730 C C . SER A 1 91 ? -15.82 -2.842 -3.102 1 94.19 91 SER A C 1
ATOM 732 O O . SER A 1 91 ? -15.227 -1.759 -3.133 1 94.19 91 SER A O 1
ATOM 734 N N . TYR A 1 92 ? -15.609 -3.877 -3.945 1 93.88 92 TYR A N 1
ATOM 735 C CA . TYR A 1 92 ? -14.547 -3.709 -4.93 1 93.88 92 TYR A CA 1
ATOM 736 C C . TYR A 1 92 ? -15.125 -3.574 -6.336 1 93.88 92 TYR A C 1
ATOM 738 O O . TYR A 1 92 ? -14.391 -3.283 -7.285 1 93.88 92 TYR A O 1
ATOM 746 N N . LYS A 1 93 ? -16.469 -3.754 -6.426 1 94.06 93 LYS A N 1
ATOM 747 C CA . LYS A 1 93 ? -17.156 -3.408 -7.664 1 94.06 93 LYS A CA 1
ATOM 748 C C . LYS A 1 93 ? -17.656 -1.967 -7.629 1 94.06 93 LYS A C 1
ATOM 750 O O . LYS A 1 93 ? -18.281 -1.542 -6.648 1 94.06 93 LYS A O 1
ATOM 755 N N . ARG A 1 94 ? -17.281 -1.198 -8.641 1 92.38 94 ARG A N 1
ATOM 756 C CA . ARG A 1 94 ? -17.656 0.211 -8.734 1 92.38 94 ARG A CA 1
ATOM 757 C C . ARG A 1 94 ? -18.297 0.522 -10.078 1 92.38 94 ARG A C 1
ATOM 759 O O . ARG A 1 94 ? -18.25 -0.293 -11 1 92.38 94 ARG A O 1
ATOM 766 N N . PHE A 1 95 ? -18.953 1.673 -10.094 1 89.81 95 PHE A N 1
ATOM 767 C CA . PHE A 1 95 ? -19.625 2.117 -11.305 1 89.81 95 PHE A CA 1
ATOM 768 C C . PHE A 1 95 ? -19.125 3.498 -11.727 1 89.81 95 PHE A C 1
ATOM 770 O O . PHE A 1 95 ? -18.906 4.367 -10.875 1 89.81 95 PHE A O 1
ATOM 777 N N . ASN A 1 96 ? -18.844 3.617 -13 1 84.69 96 ASN A N 1
ATOM 778 C CA . ASN A 1 96 ? -18.469 4.941 -13.492 1 84.69 96 ASN A CA 1
ATOM 779 C C . ASN A 1 96 ? -19.703 5.809 -13.75 1 84.69 96 ASN A C 1
ATOM 781 O O . ASN A 1 96 ? -20.828 5.398 -13.461 1 84.69 96 ASN A O 1
ATOM 785 N N . ALA A 1 97 ? -19.344 7.016 -14.133 1 85.12 97 ALA A N 1
ATOM 786 C CA . ALA A 1 97 ? -20.406 7.988 -14.344 1 85.12 97 ALA A CA 1
ATOM 787 C C . ALA A 1 97 ? -21.406 7.48 -15.383 1 85.12 97 ALA A C 1
ATOM 789 O O . ALA A 1 97 ? -22.594 7.84 -15.352 1 85.12 97 ALA A O 1
ATOM 790 N N . LYS A 1 98 ? -20.984 6.605 -16.312 1 92.5 98 LYS A N 1
ATOM 791 C CA . LYS A 1 98 ? -21.828 6.086 -17.391 1 92.5 98 LYS A CA 1
ATOM 792 C C . LYS A 1 98 ? -22.594 4.844 -16.938 1 92.5 98 LYS A C 1
ATOM 794 O O . LYS A 1 98 ? -23.422 4.309 -17.688 1 92.5 98 LYS A O 1
ATOM 799 N N . GLY A 1 99 ? -22.312 4.355 -15.82 1 90 99 GLY A N 1
ATOM 800 C CA . GLY A 1 99 ? -23 3.193 -15.289 1 90 99 GLY A CA 1
ATOM 801 C C . GLY A 1 99 ? -22.281 1.89 -15.562 1 90 99 GLY A C 1
ATOM 802 O O . GLY A 1 99 ? -22.781 0.814 -15.227 1 90 99 GLY A O 1
ATOM 803 N N . ASP A 1 100 ? -21.078 1.994 -16.203 1 90.44 100 ASP A N 1
ATOM 804 C CA . ASP A 1 100 ? -20.297 0.788 -16.453 1 90.44 100 ASP A CA 1
ATOM 805 C C . ASP A 1 100 ? -19.594 0.309 -15.188 1 90.44 100 ASP A C 1
ATOM 807 O O . ASP A 1 100 ? -19.094 1.118 -14.406 1 90.44 100 ASP A O 1
ATOM 811 N N . GLU A 1 101 ? -19.656 -0.996 -14.984 1 91.31 101 GLU A N 1
ATOM 812 C CA . GLU A 1 101 ? -19.031 -1.588 -13.805 1 91.31 101 GLU A CA 1
ATOM 813 C C . GLU A 1 101 ? -17.531 -1.787 -14.008 1 91.31 101 GLU A C 1
ATOM 815 O O . GLU A 1 101 ? -17.094 -2.156 -15.102 1 91.31 101 GLU A O 1
ATOM 820 N N . TYR A 1 102 ? -16.75 -1.409 -13.047 1 90.75 102 TYR A N 1
ATOM 821 C CA . TYR A 1 102 ? -15.344 -1.773 -13 1 90.75 102 TYR A CA 1
ATOM 822 C C . TYR A 1 102 ? -14.953 -2.27 -11.617 1 90.75 102 TYR A C 1
ATOM 824 O O . TYR A 1 102 ? -15.75 -2.184 -10.672 1 90.75 102 TYR A O 1
ATOM 832 N N . SER A 1 103 ? -13.805 -2.875 -11.562 1 95.06 103 SER A N 1
ATOM 833 C CA . SER A 1 103 ? -13.414 -3.586 -10.352 1 95.06 103 SER A CA 1
ATOM 834 C C . SER A 1 103 ? -12.047 -3.131 -9.852 1 95.06 103 SER A C 1
ATOM 836 O O . SER A 1 103 ? -11.094 -3.062 -10.625 1 95.06 103 SER A O 1
ATOM 838 N N . ILE A 1 104 ? -12.039 -2.818 -8.609 1 96.5 104 ILE A N 1
ATOM 839 C CA . ILE A 1 104 ? -10.758 -2.521 -7.973 1 96.5 104 ILE A CA 1
ATOM 840 C C . ILE A 1 104 ? -9.836 -3.74 -8.062 1 96.5 104 ILE A C 1
ATOM 842 O O . ILE A 1 104 ? -8.633 -3.6 -8.266 1 96.5 104 ILE A O 1
ATOM 846 N N . ALA A 1 105 ? -10.422 -4.926 -7.984 1 97.75 105 ALA A N 1
ATOM 847 C CA . ALA A 1 105 ? -9.656 -6.164 -8.031 1 97.75 105 ALA A CA 1
ATOM 848 C C . ALA A 1 105 ? -8.977 -6.344 -9.383 1 97.75 105 ALA A C 1
ATOM 850 O O . ALA A 1 105 ? -7.789 -6.676 -9.453 1 97.75 105 ALA A O 1
ATOM 851 N N . GLU A 1 106 ? -9.75 -6.109 -10.414 1 96.62 106 GLU A N 1
ATOM 852 C CA . GLU A 1 106 ? -9.203 -6.234 -11.766 1 96.62 106 GLU A CA 1
ATOM 853 C C . GLU A 1 106 ? -8.078 -5.234 -12 1 96.62 106 GLU A C 1
ATOM 855 O O . GLU A 1 106 ? -7.031 -5.59 -12.555 1 96.62 106 GLU A O 1
ATOM 860 N N . SER A 1 107 ? -8.297 -4.035 -11.602 1 96.12 107 SER A N 1
ATOM 861 C CA . SER A 1 107 ? -7.277 -2.998 -11.734 1 96.12 107 SER A CA 1
ATOM 862 C C . SER A 1 107 ? -6.02 -3.35 -10.945 1 96.12 107 SER A C 1
ATOM 864 O O . SER A 1 107 ? -4.902 -3.104 -11.406 1 96.12 107 SER A O 1
ATOM 866 N N . ALA A 1 108 ? -6.203 -3.912 -9.773 1 97.5 108 ALA A N 1
ATOM 867 C CA . ALA A 1 108 ? -5.074 -4.305 -8.93 1 97.5 108 ALA A CA 1
ATOM 868 C C . ALA A 1 108 ? -4.258 -5.41 -9.594 1 97.5 108 ALA A C 1
ATOM 870 O O . ALA A 1 108 ? -3.025 -5.391 -9.555 1 97.5 108 ALA A O 1
ATOM 871 N N . VAL A 1 109 ? -4.934 -6.328 -10.211 1 97.44 109 VAL A N 1
ATOM 872 C CA . VAL A 1 109 ? -4.27 -7.438 -10.891 1 97.44 109 VAL A CA 1
ATOM 873 C C . VAL A 1 109 ? -3.455 -6.906 -12.07 1 97.44 109 VAL A C 1
ATOM 875 O O . VAL A 1 109 ? -2.32 -7.336 -12.289 1 97.44 109 VAL A O 1
ATOM 878 N N . TYR A 1 110 ? -4.012 -5.98 -12.742 1 95.12 110 TYR A N 1
ATOM 879 C CA . TYR A 1 110 ? -3.287 -5.375 -13.852 1 95.12 110 TYR A CA 1
ATOM 880 C C . TYR A 1 110 ? -2.035 -4.656 -13.359 1 95.12 110 TYR A C 1
ATOM 882 O O . TYR A 1 110 ? -0.967 -4.773 -13.969 1 95.12 110 TYR A O 1
ATOM 890 N N . GLU A 1 111 ? -2.176 -3.891 -12.328 1 95.25 111 GLU A N 1
ATOM 891 C CA . GLU A 1 111 ? -1.025 -3.211 -11.742 1 95.25 111 GLU A CA 1
ATOM 892 C C . GLU A 1 111 ? 0.017 -4.211 -11.258 1 95.25 111 GLU A C 1
ATOM 894 O O . GLU A 1 111 ? 1.221 -3.961 -11.352 1 95.25 111 GLU A O 1
ATOM 899 N N . PHE A 1 112 ? -0.428 -5.336 -10.75 1 96.44 112 PHE A N 1
ATOM 900 C CA . PHE A 1 112 ? 0.464 -6.383 -10.266 1 96.44 112 PHE A CA 1
ATOM 901 C C . PHE A 1 112 ? 1.33 -6.922 -11.398 1 96.44 112 PHE A C 1
ATOM 903 O O . PHE A 1 112 ? 2.551 -7.027 -11.258 1 96.44 112 PHE A O 1
ATOM 910 N N . PHE A 1 113 ? 0.751 -7.133 -12.492 1 95.31 113 PHE A N 1
ATOM 911 C CA . PHE A 1 113 ? 1.481 -7.695 -13.625 1 95.31 113 PHE A CA 1
ATOM 912 C C . PHE A 1 113 ? 2.338 -6.629 -14.297 1 95.31 113 PHE A C 1
ATOM 914 O O . PHE A 1 113 ? 3.332 -6.949 -14.953 1 95.31 113 PHE A O 1
ATOM 921 N N . SER A 1 114 ? 1.962 -5.387 -14.086 1 92.19 114 SER A N 1
ATOM 922 C CA . SER A 1 114 ? 2.707 -4.289 -14.688 1 92.19 114 SER A CA 1
ATOM 923 C C . SER A 1 114 ? 3.623 -3.617 -13.672 1 92.19 114 SER A C 1
ATOM 925 O O . SER A 1 114 ? 4.031 -2.467 -13.859 1 92.19 114 SER A O 1
ATOM 927 N N . TRP A 1 115 ? 3.889 -4.266 -12.641 1 91.56 115 TRP A N 1
ATOM 928 C CA . TRP A 1 115 ? 4.586 -3.693 -11.5 1 91.56 115 TRP A CA 1
ATOM 929 C C . TRP A 1 115 ? 5.941 -3.127 -11.914 1 91.56 115 TRP A C 1
ATOM 931 O O . TRP A 1 115 ? 6.359 -2.078 -11.414 1 91.56 115 TRP A O 1
ATOM 941 N N . GLU A 1 116 ? 6.605 -3.76 -12.875 1 86.12 116 GLU A N 1
ATOM 942 C CA . GLU A 1 116 ? 7.953 -3.355 -13.258 1 86.12 116 GLU A CA 1
ATOM 943 C C . GLU A 1 116 ? 7.934 -2.463 -14.492 1 86.12 116 GLU A C 1
ATOM 945 O O . GLU A 1 116 ? 8.977 -1.957 -14.922 1 86.12 116 GLU A O 1
ATOM 950 N N . ASN A 1 117 ? 6.715 -2.27 -14.914 1 80.44 117 ASN A N 1
ATOM 951 C CA . ASN A 1 117 ? 6.613 -1.437 -16.109 1 80.44 117 ASN A CA 1
ATOM 952 C C . ASN A 1 117 ? 6.77 0.044 -15.773 1 80.44 117 ASN A C 1
ATOM 954 O O . ASN A 1 117 ? 6.285 0.505 -14.734 1 80.44 117 ASN A O 1
ATOM 958 N N . MET A 1 118 ? 7.531 0.632 -16.641 1 71.31 118 MET A N 1
ATOM 959 C CA . MET A 1 118 ? 7.617 2.084 -16.516 1 71.31 118 MET A CA 1
ATOM 960 C C . MET A 1 118 ? 6.289 2.744 -16.875 1 71.31 118 MET A C 1
ATOM 962 O O . MET A 1 118 ? 5.52 2.201 -17.672 1 71.31 118 MET A O 1
ATOM 966 N N . PRO A 1 119 ? 6.074 3.893 -16.219 1 60.22 119 PRO A N 1
ATOM 967 C CA . PRO A 1 119 ? 4.793 4.559 -16.453 1 60.22 119 PRO A CA 1
ATOM 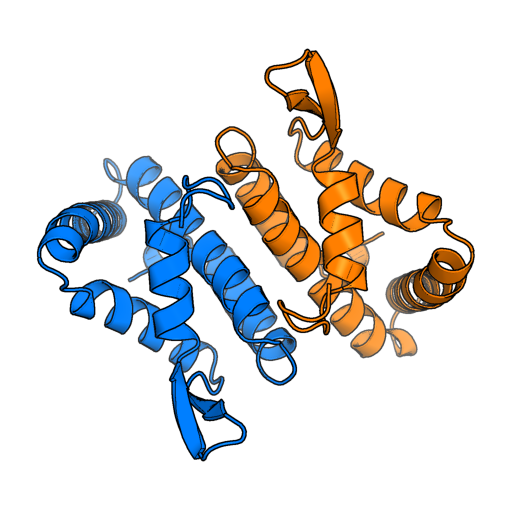968 C C . PRO A 1 119 ? 4.5 4.75 -17.938 1 60.22 119 PRO A C 1
ATOM 970 O O . PRO A 1 119 ? 3.334 4.754 -18.344 1 60.22 119 PRO A O 1
ATOM 973 N N . TRP A 1 120 ? 5.543 4.961 -18.562 1 51.19 120 TRP A N 1
ATOM 974 C CA . TRP A 1 120 ? 5.301 5.23 -19.984 1 51.19 120 TRP A CA 1
ATOM 975 C C . TRP A 1 120 ? 5.234 3.936 -20.781 1 51.19 120 TRP A C 1
ATOM 977 O O . TRP A 1 120 ? 4.918 3.949 -21.969 1 51.19 120 TRP A O 1
ATOM 987 N N . LYS A 1 121 ? 5.527 2.928 -20.219 1 50 121 LYS A N 1
ATOM 988 C CA . LYS A 1 121 ? 5.48 1.631 -20.891 1 50 121 LYS A CA 1
ATOM 989 C C . LYS A 1 121 ? 4.141 0.94 -20.656 1 50 121 LYS A C 1
ATOM 991 O O . LY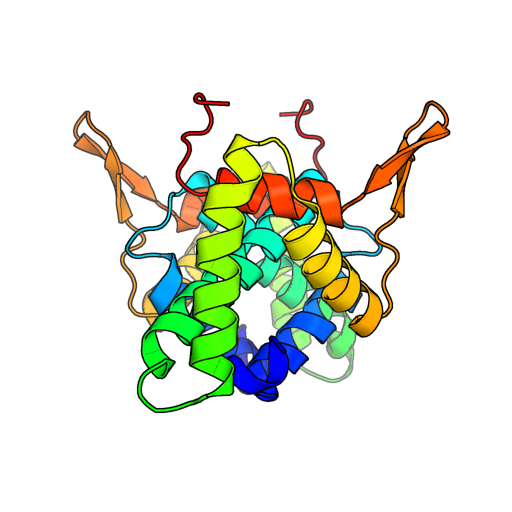S A 1 121 ? 3.975 -0.233 -20.984 1 50 121 LYS A O 1
ATOM 996 N N . ARG A 1 122 ? 2.994 1.673 -20.797 1 42.94 122 ARG A N 1
ATOM 997 C CA . ARG A 1 122 ? 1.747 0.926 -20.672 1 42.94 122 ARG A CA 1
ATOM 998 C C . ARG A 1 122 ? 1.575 -0.047 -21.828 1 42.94 122 ARG A C 1
ATOM 1000 O O . ARG A 1 122 ? 2.025 0.225 -22.953 1 42.94 122 ARG A O 1
ATOM 1007 N N . MET B 1 1 ? 6.605 9.156 15.688 1 89.88 1 MET B N 1
ATOM 1008 C CA . MET B 1 1 ? 5.312 9.828 15.609 1 89.88 1 MET B CA 1
ATOM 1009 C C . MET B 1 1 ? 4.262 8.906 15 1 89.88 1 MET B C 1
ATOM 1011 O O . MET B 1 1 ? 3.375 8.422 15.703 1 89.88 1 MET B O 1
ATOM 1015 N N . ILE B 1 2 ? 4.492 8.328 13.828 1 96.38 2 ILE B N 1
ATOM 1016 C CA . ILE B 1 2 ? 3.502 7.512 13.133 1 96.38 2 ILE B CA 1
ATOM 1017 C C . ILE B 1 2 ? 3.283 6.207 13.898 1 96.38 2 ILE B C 1
ATOM 1019 O O . ILE B 1 2 ? 2.143 5.816 14.156 1 96.38 2 ILE B O 1
ATOM 1023 N N . GLU B 1 3 ? 4.324 5.613 14.414 1 97.31 3 GLU B N 1
ATOM 1024 C CA . GLU B 1 3 ? 4.242 4.316 15.078 1 97.31 3 GLU B CA 1
ATOM 1025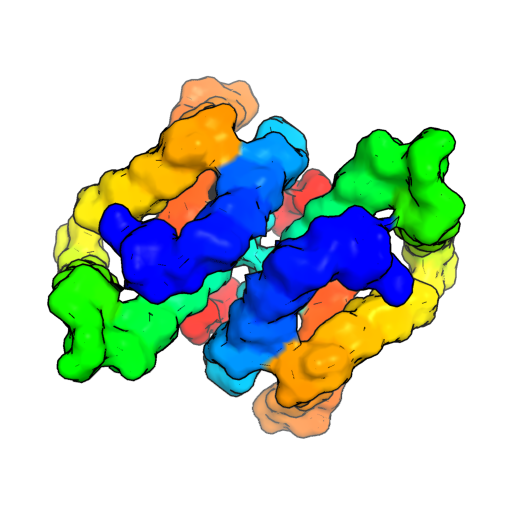 C C . GLU B 1 3 ? 3.344 4.383 16.312 1 97.31 3 GLU B C 1
ATOM 1027 O O . GLU B 1 3 ? 2.559 3.465 16.562 1 97.31 3 GLU B O 1
ATOM 1032 N N . GLU B 1 4 ? 3.479 5.414 17.047 1 96.75 4 GLU B N 1
ATOM 1033 C CA . GLU B 1 4 ? 2.705 5.574 18.266 1 96.75 4 GLU B CA 1
ATOM 1034 C C . GLU B 1 4 ? 1.212 5.68 17.969 1 96.75 4 GLU B C 1
ATOM 1036 O O . GLU B 1 4 ? 0.38 5.387 18.828 1 96.75 4 GLU B O 1
ATOM 1041 N N . VAL B 1 5 ? 0.875 6.066 16.812 1 97.88 5 VAL B N 1
ATOM 1042 C CA . VAL B 1 5 ? -0.517 6.324 16.453 1 97.88 5 VAL B CA 1
ATOM 1043 C C . VAL B 1 5 ? -1.114 5.094 15.781 1 97.88 5 VAL B C 1
ATOM 1045 O O . VAL B 1 5 ? -2.189 4.625 16.172 1 97.88 5 VAL B O 1
ATOM 1048 N N . VAL B 1 6 ? -0.42 4.52 14.789 1 98.12 6 VAL B N 1
ATOM 1049 C CA . VAL B 1 6 ? -0.975 3.398 14.039 1 98.12 6 VAL B CA 1
ATOM 1050 C C . VAL B 1 6 ? -0.723 2.094 14.797 1 98.12 6 VAL B C 1
ATOM 1052 O O . VAL B 1 6 ? -1.375 1.081 14.531 1 98.12 6 VAL B O 1
ATOM 1055 N N . GLY B 1 7 ? 0.26 2.105 15.742 1 97.31 7 GLY B N 1
ATOM 1056 C CA . GLY B 1 7 ? 0.598 0.933 16.531 1 97.31 7 GLY B CA 1
ATOM 1057 C C . GLY B 1 7 ? 1.776 0.157 15.977 1 97.31 7 GLY B C 1
ATOM 1058 O O . GLY B 1 7 ? 2.021 0.171 14.773 1 97.31 7 GLY B O 1
ATOM 1059 N N . LYS B 1 8 ? 2.404 -0.622 16.828 1 96.94 8 LYS B N 1
ATOM 1060 C CA . LYS B 1 8 ? 3.621 -1.366 16.516 1 96.94 8 LYS B CA 1
ATOM 1061 C C . LYS B 1 8 ? 3.357 -2.428 15.453 1 96.94 8 LYS B C 1
ATOM 1063 O O . LYS B 1 8 ? 4.215 -2.695 14.609 1 96.94 8 LYS B O 1
ATOM 1068 N N . LYS B 1 9 ? 2.227 -2.998 15.484 1 97.56 9 LYS B N 1
ATOM 1069 C CA . LYS B 1 9 ? 1.886 -4.055 14.539 1 97.56 9 LYS B CA 1
ATOM 1070 C C . LYS B 1 9 ? 1.817 -3.512 13.117 1 97.56 9 LYS B C 1
ATOM 1072 O O . LYS B 1 9 ? 2.461 -4.047 12.211 1 97.56 9 LYS B O 1
ATOM 1077 N N . VAL B 1 10 ? 1.072 -2.443 12.977 1 98.38 10 VAL B N 1
ATOM 1078 C CA . VAL B 1 10 ? 0.894 -1.828 11.664 1 98.38 10 VAL B CA 1
ATOM 1079 C C . VAL B 1 10 ? 2.227 -1.275 11.164 1 98.38 10 VAL B C 1
ATOM 1081 O O . VAL B 1 10 ? 2.648 -1.567 10.047 1 98.38 10 VAL B O 1
ATOM 1084 N N . TYR B 1 11 ? 2.883 -0.562 12.016 1 98.5 11 TYR B N 1
ATOM 1085 C CA . TYR B 1 11 ? 4.156 0.056 11.656 1 98.5 11 TYR B CA 1
ATOM 1086 C C . TYR B 1 11 ? 5.195 -1.001 11.305 1 98.5 11 TYR B C 1
ATOM 1088 O O . TYR B 1 11 ? 5.91 -0.869 10.312 1 98.5 11 TYR B O 1
ATOM 1096 N N . GLY B 1 12 ? 5.293 -2.035 12.078 1 98.12 12 GLY B N 1
ATOM 1097 C CA . GLY B 1 12 ? 6.211 -3.127 11.781 1 98.12 12 GLY B CA 1
ATOM 1098 C C . GLY B 1 12 ? 5.926 -3.803 10.453 1 98.12 12 GLY B C 1
ATOM 1099 O O . GLY B 1 12 ? 6.852 -4.168 9.727 1 98.12 12 GLY B O 1
ATOM 1100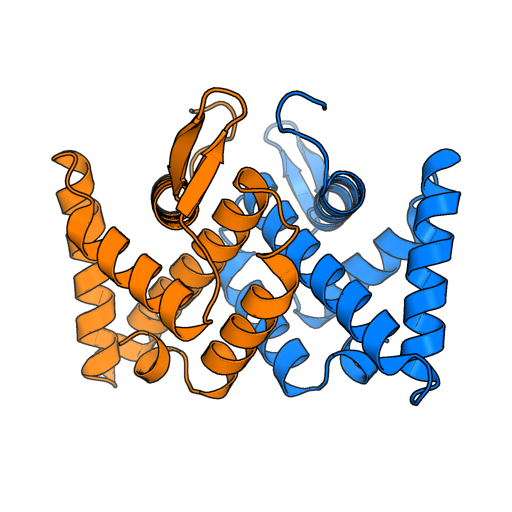 N N . THR B 1 13 ? 4.68 -3.986 10.148 1 98.62 13 THR B N 1
ATOM 1101 C CA . THR B 1 13 ? 4.273 -4.551 8.867 1 98.62 13 THR B CA 1
ATOM 1102 C C . THR B 1 13 ? 4.742 -3.662 7.715 1 98.62 13 THR B C 1
ATOM 1104 O O . THR B 1 13 ? 5.273 -4.156 6.719 1 98.62 13 THR B O 1
ATOM 1107 N N . TRP B 1 14 ? 4.535 -2.389 7.852 1 98.75 14 TRP B N 1
ATOM 1108 C CA . TRP B 1 14 ? 4.941 -1.441 6.816 1 98.75 14 TRP B CA 1
ATOM 1109 C C . TRP B 1 14 ? 6.449 -1.474 6.609 1 98.75 14 TRP B C 1
ATOM 1111 O O . TRP B 1 14 ? 6.926 -1.485 5.473 1 98.75 14 TRP B O 1
ATOM 1121 N N . ILE B 1 15 ? 7.207 -1.489 7.691 1 98.5 15 ILE B N 1
ATOM 1122 C CA . ILE B 1 15 ? 8.664 -1.528 7.621 1 98.5 15 ILE B CA 1
ATOM 1123 C C . ILE B 1 15 ? 9.109 -2.775 6.863 1 98.5 15 ILE B C 1
ATOM 1125 O O . ILE B 1 15 ? 9.945 -2.695 5.961 1 98.5 15 ILE B O 1
ATOM 1129 N N . ASP B 1 16 ? 8.539 -3.867 7.211 1 98.31 16 ASP B N 1
ATOM 1130 C CA . ASP B 1 16 ? 8.883 -5.121 6.543 1 98.31 16 ASP B CA 1
ATOM 1131 C C . ASP B 1 16 ? 8.539 -5.059 5.055 1 98.31 16 ASP B C 1
ATOM 1133 O O . ASP B 1 16 ? 9.32 -5.504 4.215 1 98.31 16 ASP B O 1
ATOM 1137 N N . MET B 1 17 ? 7.379 -4.5 4.719 1 98.38 17 MET B N 1
ATOM 1138 C CA . MET B 1 17 ? 6.957 -4.371 3.328 1 98.38 17 MET B CA 1
ATOM 1139 C C . MET B 1 17 ? 7.93 -3.496 2.545 1 98.38 17 MET B C 1
ATOM 1141 O O . MET B 1 17 ? 8.336 -3.852 1.438 1 98.38 17 MET B O 1
ATOM 1145 N N . LEU B 1 18 ? 8.297 -2.428 3.154 1 98.31 18 LEU B N 1
ATOM 1146 C CA . LEU B 1 18 ? 9.195 -1.501 2.473 1 98.31 18 LEU B CA 1
ATOM 1147 C C . LEU B 1 18 ? 10.562 -2.133 2.254 1 98.31 18 LEU B C 1
ATOM 1149 O O . LEU B 1 18 ? 11.18 -1.937 1.204 1 98.31 18 LEU B O 1
ATOM 1153 N N . GLN B 1 19 ? 11.047 -2.871 3.201 1 98.19 19 GLN B N 1
ATOM 1154 C CA . GLN B 1 19 ? 12.328 -3.547 3.078 1 98.19 19 GLN B CA 1
ATOM 1155 C C . GLN B 1 19 ? 12.328 -4.52 1.901 1 98.19 19 GLN B C 1
ATOM 1157 O O . GLN B 1 19 ? 13.359 -4.715 1.252 1 98.19 19 GLN B O 1
ATOM 1162 N N . LYS B 1 20 ? 11.266 -5.012 1.621 1 97.38 20 LYS B N 1
ATOM 1163 C CA . LYS B 1 20 ? 11.188 -6.031 0.577 1 97.38 20 LYS B CA 1
ATOM 1164 C C . LYS B 1 20 ? 10.836 -5.41 -0.772 1 97.38 20 LYS B C 1
ATOM 1166 O O . LYS B 1 20 ? 11.234 -5.922 -1.82 1 97.38 20 LYS B O 1
ATOM 1171 N N . LEU B 1 21 ? 10.039 -4.371 -0.799 1 97.31 21 LEU B N 1
ATOM 1172 C CA . LEU B 1 21 ? 9.508 -3.824 -2.041 1 97.31 21 LEU B CA 1
ATOM 1173 C C . LEU B 1 21 ? 10.445 -2.762 -2.611 1 97.31 21 LEU B C 1
ATOM 1175 O O . LEU B 1 21 ? 10.547 -2.613 -3.83 1 97.31 21 LEU B O 1
ATOM 1179 N N . VAL B 1 22 ? 11.141 -2.014 -1.811 1 96.12 22 VAL B N 1
ATOM 1180 C CA . VAL B 1 22 ? 11.797 -0.78 -2.221 1 96.12 22 VAL B CA 1
ATOM 1181 C C . VAL B 1 22 ? 13.055 -1.109 -3.029 1 96.12 22 VAL B C 1
ATOM 1183 O O . VAL B 1 22 ? 13.32 -0.476 -4.051 1 96.12 22 VAL B O 1
ATOM 1186 N N . PRO B 1 23 ? 13.836 -2.068 -2.629 1 93.38 23 PRO B N 1
ATOM 1187 C CA . PRO B 1 23 ? 15.109 -2.287 -3.322 1 93.38 23 PRO B CA 1
ATOM 1188 C C . PRO B 1 23 ? 14.938 -2.48 -4.828 1 93.38 23 PRO B C 1
ATOM 1190 O O . PRO B 1 23 ? 15.688 -1.901 -5.617 1 93.38 23 PRO B O 1
ATOM 1193 N N . GLU B 1 24 ? 13.891 -3.174 -5.246 1 87.31 24 GLU B N 1
ATOM 1194 C CA . GLU B 1 24 ? 13.727 -3.457 -6.668 1 87.31 24 GLU B CA 1
ATOM 1195 C C . GLU B 1 24 ? 12.477 -2.781 -7.23 1 87.31 24 GLU B C 1
ATOM 1197 O O . GLU B 1 24 ? 12.156 -2.943 -8.406 1 87.31 24 GLU B O 1
ATOM 1202 N N . GLY B 1 25 ? 11.891 -2.02 -6.371 1 90.56 25 GLY B N 1
ATOM 1203 C CA . GLY B 1 25 ? 10.641 -1.425 -6.809 1 90.56 25 GLY B CA 1
ATOM 1204 C C . GLY B 1 25 ? 10.828 -0.148 -7.605 1 90.56 25 GLY B C 1
ATOM 1205 O O . GLY B 1 25 ? 11.781 0.603 -7.371 1 90.56 25 GLY B O 1
ATOM 1206 N N . ILE B 1 26 ? 9.891 0.093 -8.477 1 91.69 26 ILE B N 1
ATOM 1207 C CA . ILE B 1 26 ? 9.883 1.323 -9.258 1 91.69 26 ILE B CA 1
ATOM 1208 C C . ILE B 1 26 ? 9.25 2.449 -8.445 1 91.69 26 ILE B C 1
ATOM 1210 O O . ILE B 1 26 ? 8.242 2.24 -7.766 1 91.69 26 ILE B O 1
ATOM 1214 N N . THR B 1 27 ? 9.828 3.574 -8.617 1 92 27 THR B N 1
ATOM 1215 C CA . THR B 1 27 ? 9.492 4.707 -7.766 1 92 27 THR B CA 1
ATOM 1216 C C . THR B 1 27 ? 8.016 5.062 -7.887 1 92 27 THR B C 1
ATOM 1218 O O . THR B 1 27 ? 7.344 5.305 -6.879 1 92 27 THR B O 1
ATOM 1221 N N . HIS B 1 28 ? 7.465 5.055 -9.094 1 90.94 28 HIS B N 1
ATOM 1222 C CA . HIS B 1 28 ? 6.094 5.516 -9.273 1 90.94 28 HIS B CA 1
ATOM 1223 C C . HIS B 1 28 ? 5.102 4.574 -8.594 1 90.94 28 HIS B C 1
ATOM 1225 O O . HIS B 1 28 ? 4.035 5.008 -8.148 1 90.94 28 HIS B O 1
ATOM 1231 N N . ARG B 1 29 ? 5.43 3.352 -8.469 1 94 29 ARG B N 1
ATOM 1232 C CA . ARG B 1 29 ? 4.586 2.393 -7.766 1 94 29 ARG B CA 1
ATOM 1233 C C . ARG B 1 29 ? 4.766 2.5 -6.258 1 94 29 ARG B C 1
ATOM 1235 O O . ARG B 1 29 ? 3.787 2.588 -5.512 1 94 29 ARG B O 1
ATOM 1242 N N . LEU B 1 30 ? 6.02 2.561 -5.871 1 96.75 30 LEU B N 1
ATOM 1243 C CA . LEU B 1 30 ? 6.348 2.643 -4.453 1 96.75 30 LEU B CA 1
ATOM 1244 C C . LEU B 1 30 ? 5.762 3.906 -3.83 1 96.75 30 LEU B C 1
ATOM 1246 O O . LEU B 1 30 ? 5.297 3.885 -2.688 1 96.75 30 LEU B O 1
ATOM 1250 N N . ALA B 1 31 ? 5.805 4.969 -4.613 1 96.81 31 ALA B N 1
ATOM 1251 C CA . ALA B 1 31 ? 5.281 6.254 -4.152 1 96.81 31 ALA B CA 1
ATOM 1252 C C . ALA B 1 31 ? 3.811 6.141 -3.768 1 96.81 31 ALA B C 1
ATOM 1254 O O . ALA B 1 31 ? 3.387 6.684 -2.746 1 96.81 31 ALA B O 1
ATOM 1255 N N . VAL B 1 32 ? 3.066 5.41 -4.543 1 96.62 32 VAL B N 1
ATOM 1256 C CA . VAL B 1 32 ? 1.636 5.262 -4.293 1 96.62 32 VAL B CA 1
ATOM 1257 C C . VAL B 1 32 ? 1.411 4.375 -3.07 1 96.62 32 VAL B C 1
ATOM 1259 O O . VAL B 1 32 ? 0.521 4.641 -2.26 1 96.62 32 VAL B O 1
ATOM 1262 N N . VAL B 1 33 ? 2.184 3.352 -2.896 1 98.12 33 VAL B N 1
ATOM 1263 C CA . VAL B 1 33 ? 2.082 2.463 -1.743 1 98.12 33 VAL B CA 1
ATOM 1264 C C . VAL B 1 33 ? 2.361 3.244 -0.462 1 98.12 33 VAL B C 1
ATOM 1266 O O . VAL B 1 33 ? 1.591 3.172 0.498 1 98.12 33 VAL B O 1
ATOM 1269 N N . ILE B 1 34 ? 3.395 4.02 -0.462 1 98.44 34 ILE B N 1
ATOM 1270 C CA . ILE B 1 34 ? 3.781 4.809 0.703 1 98.44 34 ILE B CA 1
ATOM 1271 C C . ILE B 1 34 ? 2.732 5.887 0.967 1 98.44 34 ILE B C 1
ATOM 1273 O O . ILE B 1 34 ? 2.375 6.145 2.119 1 98.44 34 ILE B O 1
ATOM 1277 N N . ALA B 1 35 ? 2.225 6.52 -0.104 1 98.06 35 ALA B N 1
ATOM 1278 C CA . ALA B 1 35 ? 1.137 7.484 0.042 1 98.06 35 ALA B CA 1
ATOM 1279 C C . ALA B 1 35 ? -0.084 6.84 0.694 1 98.06 35 ALA B C 1
ATOM 1281 O O . ALA B 1 35 ? -0.77 7.473 1.501 1 98.06 35 ALA B O 1
ATOM 1282 N N . GLY B 1 36 ? -0.354 5.543 0.318 1 98.06 36 GLY B N 1
ATOM 1283 C CA . GLY B 1 36 ? -1.439 4.805 0.947 1 98.06 36 GLY B CA 1
ATOM 1284 C C . GLY B 1 36 ? -1.227 4.582 2.432 1 98.06 36 GLY B C 1
ATOM 1285 O O . GLY B 1 36 ? -2.174 4.652 3.219 1 98.06 36 GLY B O 1
ATOM 1286 N N . MET B 1 37 ? 0.005 4.344 2.85 1 98.44 37 MET B N 1
ATOM 1287 C CA . MET B 1 37 ? 0.352 4.203 4.262 1 98.44 37 MET B CA 1
ATOM 1288 C C . MET B 1 37 ? 0.135 5.516 5.008 1 98.44 37 MET B C 1
ATOM 1290 O O . MET B 1 37 ? -0.44 5.527 6.098 1 98.44 37 MET B O 1
ATOM 1294 N N . LEU B 1 38 ? 0.549 6.609 4.395 1 98.38 38 LEU B N 1
ATOM 1295 C CA . LEU B 1 38 ? 0.373 7.93 4.992 1 98.38 38 LEU B CA 1
ATOM 1296 C C . LEU B 1 38 ? -1.107 8.273 5.121 1 98.38 38 LEU B C 1
ATOM 1298 O O . LEU B 1 38 ? -1.532 8.828 6.137 1 98.38 38 LEU B O 1
ATOM 1302 N N . ARG B 1 39 ? -1.894 7.934 4.098 1 98.06 39 ARG B N 1
ATOM 1303 C CA . ARG B 1 39 ? -3.332 8.172 4.141 1 98.06 39 ARG B CA 1
ATOM 1304 C C . ARG B 1 39 ? -3.984 7.387 5.277 1 98.06 39 ARG B C 1
ATOM 1306 O O . ARG B 1 39 ? -4.848 7.914 5.98 1 98.06 39 ARG B O 1
ATOM 1313 N N . TYR B 1 40 ? -3.574 6.168 5.391 1 98.38 40 TYR B N 1
ATOM 1314 C CA . TYR B 1 40 ? -4.066 5.355 6.496 1 98.38 40 TYR B CA 1
ATOM 1315 C C . TYR B 1 40 ? -3.711 5.984 7.84 1 98.38 40 TYR B C 1
ATOM 1317 O O . TYR B 1 40 ? -4.551 6.059 8.742 1 98.38 40 TYR B O 1
ATOM 1325 N N . ALA B 1 41 ? -2.479 6.406 8.016 1 98.56 41 ALA B N 1
ATOM 1326 C CA . ALA B 1 41 ? -2.035 7.047 9.25 1 98.56 41 ALA B CA 1
ATOM 1327 C C . ALA B 1 41 ? -2.867 8.289 9.547 1 98.56 41 ALA B C 1
ATOM 1329 O O . ALA B 1 41 ? -3.215 8.547 10.703 1 98.56 41 ALA B O 1
ATOM 1330 N N . GLU B 1 42 ? -3.141 9.055 8.508 1 98.06 42 GLU B N 1
ATOM 1331 C CA . GLU B 1 42 ? -3.979 10.242 8.656 1 98.06 42 GLU B CA 1
ATOM 1332 C C . GLU B 1 42 ? -5.367 9.875 9.172 1 98.06 42 GLU B C 1
ATOM 1334 O O . GLU B 1 42 ? -5.867 10.484 10.117 1 98.06 42 GLU B O 1
ATOM 1339 N N . ILE B 1 43 ? -5.973 8.883 8.562 1 98.19 43 ILE B N 1
ATOM 1340 C CA . ILE B 1 43 ? -7.309 8.445 8.953 1 98.19 43 ILE B CA 1
ATOM 1341 C C . ILE B 1 43 ? -7.297 7.98 10.406 1 98.19 43 ILE B C 1
ATOM 1343 O O . ILE B 1 43 ? -8.133 8.398 11.203 1 98.19 43 ILE B O 1
ATOM 1347 N N . VAL B 1 44 ? -6.379 7.156 10.781 1 98.38 44 VAL B N 1
ATOM 1348 C CA . VAL B 1 44 ? -6.289 6.594 12.125 1 98.38 44 VAL B CA 1
ATOM 1349 C C . VAL B 1 44 ? -6.031 7.707 13.141 1 98.38 44 VAL B C 1
ATOM 1351 O O . VAL B 1 44 ? -6.559 7.676 14.25 1 98.38 44 VAL B O 1
ATOM 1354 N N . SER B 1 45 ? -5.141 8.656 12.766 1 98.56 45 SER B N 1
ATOM 1355 C CA . SER B 1 45 ? -4.867 9.766 13.672 1 98.56 45 SER B CA 1
ATOM 1356 C C . SER B 1 45 ? -6.137 10.555 13.977 1 98.56 45 SER B C 1
ATOM 1358 O O . SER B 1 45 ? -6.375 10.938 15.125 1 98.56 45 SER B O 1
ATOM 1360 N N . HIS B 1 46 ? -6.992 10.773 12.969 1 98.19 46 HIS B N 1
ATOM 1361 C CA . HIS B 1 46 ? -8.25 11.484 13.172 1 98.19 46 HIS B CA 1
ATOM 1362 C C . HIS B 1 46 ? -9.219 10.664 14.016 1 98.19 46 HIS B C 1
ATOM 1364 O O . HIS B 1 46 ? -9.938 11.211 14.852 1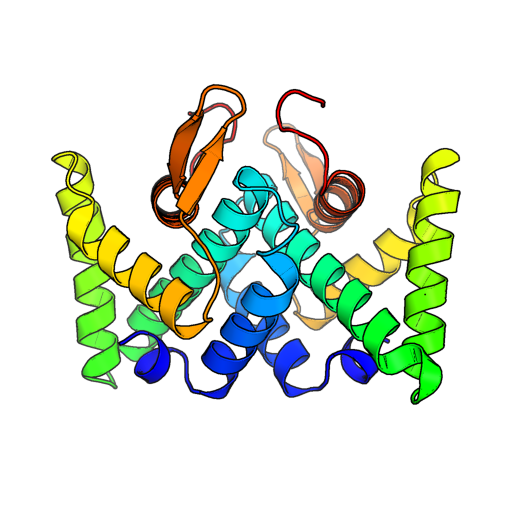 98.19 46 HIS B O 1
ATOM 1370 N N . GLU B 1 47 ? -9.234 9.391 13.805 1 97.81 47 GLU B N 1
ATOM 1371 C CA . GLU B 1 47 ? -10.109 8.508 14.562 1 97.81 47 GLU B CA 1
ATOM 1372 C C . GLU B 1 47 ? -9.75 8.508 16.047 1 97.81 47 GLU B C 1
ATOM 1374 O O . GLU B 1 47 ? -10.625 8.352 16.906 1 97.81 47 GLU B O 1
ATOM 1379 N N . LYS B 1 48 ? -8.523 8.688 16.344 1 97.69 48 LYS B N 1
ATOM 1380 C CA . LYS B 1 48 ? -8.039 8.484 17.703 1 97.69 48 LYS B CA 1
ATOM 1381 C C . LYS B 1 48 ? -7.738 9.82 18.391 1 97.69 48 LYS B C 1
ATOM 1383 O O . LYS B 1 48 ? -7.332 9.852 19.547 1 97.69 48 LYS B O 1
ATOM 1388 N N . GLN B 1 49 ? -7.902 10.883 17.703 1 96.94 49 GLN B N 1
ATOM 1389 C CA . GLN B 1 49 ? -7.391 12.18 18.141 1 96.94 49 GLN B CA 1
ATOM 1390 C C . GLN B 1 49 ? -8 12.594 19.484 1 96.94 49 GLN B C 1
ATOM 1392 O O . GLN B 1 49 ? -7.355 13.266 20.281 1 96.94 49 GLN B O 1
ATOM 1397 N N . ASP B 1 50 ? -9.203 12.219 19.828 1 96.69 50 ASP B N 1
ATOM 1398 C CA . ASP B 1 50 ? -9.859 12.625 21.062 1 96.69 50 ASP B CA 1
ATOM 1399 C C . ASP B 1 50 ? -9.32 11.836 22.25 1 96.69 50 ASP B C 1
ATOM 1401 O O . ASP B 1 50 ? -9.398 12.297 23.391 1 96.69 50 ASP B O 1
ATOM 1405 N N . LYS B 1 51 ? -8.734 10.711 22.016 1 96.06 51 LYS B N 1
ATOM 1406 C CA . LYS B 1 51 ? -8.344 9.812 23.094 1 96.06 51 LYS B CA 1
ATOM 1407 C C . LYS B 1 51 ? -6.828 9.727 23.219 1 96.06 51 LYS B C 1
ATOM 1409 O O . LYS B 1 51 ? -6.309 9.195 24.203 1 96.06 51 LYS B O 1
ATOM 1414 N N . SER B 1 52 ? -6.145 10.281 22.281 1 96.25 52 SER B N 1
ATOM 1415 C CA . SER B 1 52 ? -4.691 10.141 22.25 1 96.25 52 SER B CA 1
ATOM 1416 C C . SER B 1 52 ? -4.02 11.453 21.875 1 96.25 52 SER B C 1
ATOM 1418 O O . SER B 1 52 ? -4.285 12 20.797 1 96.25 52 SER B O 1
ATOM 1420 N N . LEU B 1 53 ? -3.105 11.883 22.734 1 97.44 53 LEU B N 1
ATOM 1421 C CA . LEU B 1 53 ? -2.363 13.109 22.453 1 97.44 53 LEU B CA 1
ATOM 1422 C C . LEU B 1 53 ? -1.51 12.961 21.203 1 97.44 53 LEU B C 1
ATOM 1424 O O . LEU B 1 53 ? -1.426 13.883 20.391 1 97.44 53 LEU B O 1
ATOM 1428 N N . ASN B 1 54 ? -0.873 11.867 21.094 1 97.81 54 ASN B N 1
ATOM 1429 C CA . ASN B 1 54 ? -0.04 11.617 19.922 1 97.81 54 ASN B CA 1
ATOM 1430 C C . ASN B 1 54 ? -0.869 11.594 18.641 1 97.81 54 ASN B C 1
ATOM 1432 O O . ASN B 1 54 ? -0.425 12.078 17.594 1 97.81 54 ASN B O 1
ATOM 1436 N N . ALA B 1 55 ? -2.01 11 18.719 1 98.25 55 ALA B N 1
ATOM 1437 C CA . ALA B 1 55 ? -2.902 10.977 17.562 1 98.25 55 ALA B CA 1
ATOM 1438 C C . ALA B 1 55 ? -3.348 12.391 17.188 1 98.25 55 ALA B C 1
ATOM 1440 O O . ALA B 1 55 ? -3.4 12.727 16 1 98.25 55 ALA B O 1
ATOM 1441 N N . ARG B 1 56 ? -3.666 13.203 18.172 1 98.31 56 ARG B N 1
ATOM 1442 C CA . ARG B 1 56 ? -4.066 14.586 17.922 1 98.31 56 ARG B CA 1
ATOM 1443 C C . ARG B 1 56 ? -2.945 15.367 17.25 1 98.31 56 ARG B C 1
ATOM 1445 O O . ARG B 1 56 ? -3.18 16.094 16.266 1 98.31 56 ARG B O 1
ATOM 1452 N N . LYS B 1 57 ? -1.812 15.234 17.75 1 98.19 57 LYS B N 1
ATOM 1453 C CA . LYS B 1 57 ? -0.655 15.922 17.188 1 98.19 57 LYS B CA 1
ATOM 1454 C C . LYS B 1 57 ? -0.428 15.516 15.742 1 98.19 57 LYS B C 1
ATOM 1456 O O . LYS B 1 57 ? -0.129 16.359 14.891 1 98.19 57 LYS B O 1
ATOM 1461 N N . LEU B 1 58 ? -0.521 14.25 15.477 1 98.12 58 LEU B N 1
ATOM 1462 C CA . LEU B 1 58 ? -0.318 13.766 14.117 1 98.12 58 LEU B CA 1
ATOM 1463 C C . LEU B 1 58 ? -1.436 14.25 13.195 1 98.12 58 LEU B C 1
ATOM 1465 O O . LEU B 1 58 ? -1.186 14.609 12.047 1 98.12 58 LEU B O 1
ATOM 1469 N N . ALA B 1 59 ? -2.648 14.211 13.672 1 98.12 59 ALA B N 1
ATOM 1470 C CA . ALA B 1 59 ? -3.773 14.727 12.891 1 98.12 59 ALA B CA 1
ATOM 1471 C C . ALA B 1 59 ? -3.57 16.188 12.531 1 98.12 59 ALA B C 1
ATOM 1473 O O . ALA B 1 59 ? -3.75 16.594 11.383 1 98.12 59 ALA B O 1
ATOM 1474 N N . GLU B 1 60 ? -3.176 16.953 13.531 1 97.81 60 GLU B N 1
ATOM 1475 C CA . GLU B 1 60 ? -2.893 18.359 13.312 1 97.81 60 GLU B CA 1
ATOM 1476 C C . GLU B 1 60 ? -1.742 18.562 12.328 1 97.81 60 GLU B C 1
ATOM 1478 O O . GLU B 1 60 ? -1.762 19.484 11.516 1 97.81 60 GLU B O 1
ATOM 1483 N N . PHE B 1 61 ? -0.771 17.719 12.461 1 97.56 61 PHE B N 1
ATOM 1484 C CA . PHE B 1 61 ? 0.368 17.75 11.555 1 97.56 61 PHE B CA 1
ATOM 1485 C C . PHE B 1 61 ? -0.085 17.578 10.109 1 97.56 61 PHE B C 1
ATOM 1487 O O . PHE B 1 61 ? 0.331 18.328 9.227 1 97.56 61 PHE B O 1
ATOM 1494 N N . PHE B 1 62 ? -0.953 16.609 9.836 1 97.38 62 PHE B N 1
ATOM 1495 C CA . PHE B 1 62 ? -1.449 16.375 8.484 1 97.38 62 PHE B CA 1
ATOM 1496 C C . PHE B 1 62 ? -2.293 17.562 8.008 1 97.38 62 PHE B C 1
ATOM 1498 O O . PHE B 1 62 ? -2.188 17.969 6.852 1 97.38 62 PHE B O 1
ATOM 1505 N N . GLU B 1 63 ? -3.068 18.125 8.883 1 96.12 63 GLU B N 1
ATOM 1506 C CA . GLU B 1 63 ? -3.883 19.281 8.531 1 96.12 63 GLU B CA 1
ATOM 1507 C C . GLU B 1 63 ? -3.01 20.469 8.133 1 96.12 63 GLU B C 1
ATOM 1509 O O . GLU B 1 63 ? -3.27 21.125 7.125 1 96.12 63 GLU B O 1
ATOM 1514 N N . LEU B 1 64 ? -2.033 20.641 8.906 1 96.44 64 LEU B N 1
ATOM 1515 C CA . LEU B 1 64 ? -1.105 21.734 8.625 1 96.44 64 LEU B CA 1
ATOM 1516 C C . LEU B 1 64 ? -0.379 21.5 7.305 1 96.44 64 LEU B C 1
ATOM 1518 O O . LEU B 1 64 ? -0.078 22.453 6.582 1 96.44 64 LEU B O 1
ATOM 1522 N N . SER B 1 65 ? -0.081 20.281 6.996 1 95.62 65 SER B N 1
ATOM 1523 C CA . SER B 1 65 ? 0.63 19.953 5.766 1 95.62 65 SER B CA 1
ATOM 1524 C C . SER B 1 65 ? -0.195 20.312 4.535 1 95.62 65 SER B C 1
ATOM 1526 O O . SER B 1 65 ? 0.356 20.719 3.508 1 95.62 65 SER B O 1
ATOM 1528 N N . TYR B 1 66 ? -1.496 20.188 4.598 1 93.75 66 TYR B N 1
ATOM 1529 C CA . TYR B 1 66 ? -2.367 20.547 3.482 1 93.75 66 TYR B CA 1
ATOM 1530 C C . TYR B 1 66 ? -2.369 22.047 3.258 1 93.75 66 TYR B C 1
ATOM 1532 O O . TYR B 1 66 ? -2.48 22.516 2.121 1 93.75 66 TYR B O 1
ATOM 1540 N N . GLU B 1 67 ? -2.197 22.734 4.305 1 91.38 67 GLU B N 1
ATOM 1541 C CA . GLU B 1 67 ? -2.105 24.188 4.188 1 91.38 67 GLU B CA 1
ATOM 1542 C C . GLU B 1 67 ? -0.76 24.609 3.605 1 91.38 67 GLU B C 1
ATOM 1544 O O . GLU B 1 67 ? -0.697 25.5 2.764 1 91.38 67 GLU B O 1
ATOM 1549 N N . GLN B 1 68 ? 0.215 23.969 3.949 1 89.06 68 GLN B N 1
ATOM 1550 C CA . GLN B 1 68 ? 1.58 24.312 3.568 1 89.06 68 GLN B CA 1
ATOM 1551 C C . GLN B 1 68 ? 1.841 23.984 2.1 1 89.06 68 GLN B C 1
ATOM 1553 O O . GLN B 1 68 ? 2.605 24.688 1.43 1 89.06 68 GLN B O 1
ATOM 1558 N N . ILE B 1 69 ? 1.229 22.984 1.63 1 84.81 69 ILE B N 1
ATOM 1559 C CA . ILE B 1 69 ? 1.443 22.594 0.237 1 84.81 69 ILE B CA 1
ATOM 1560 C C . ILE B 1 69 ? 0.95 23.719 -0.682 1 84.81 69 ILE B C 1
ATOM 1562 O O . ILE B 1 69 ? 1.494 23.922 -1.771 1 84.81 69 ILE B O 1
ATOM 1566 N N . MET B 1 70 ? 0.077 24.438 -0.301 1 85.19 70 MET B N 1
ATOM 1567 C CA . MET B 1 70 ? -0.413 25.578 -1.061 1 85.19 70 MET B CA 1
ATOM 1568 C C . MET B 1 70 ? 0.671 26.641 -1.204 1 85.19 70 MET B C 1
ATOM 1570 O O . MET B 1 70 ? 0.658 27.422 -2.156 1 85.19 70 MET B O 1
ATOM 1574 N N . GLU B 1 71 ? 1.574 26.609 -0.32 1 86 71 GLU B N 1
ATOM 1575 C CA . GLU B 1 71 ? 2.715 27.516 -0.36 1 86 71 GLU B CA 1
ATOM 1576 C C . GLU B 1 71 ? 3.957 26.828 -0.912 1 86 71 GLU B C 1
ATOM 1578 O O . GLU B 1 71 ? 5.078 27.297 -0.72 1 86 71 GLU B O 1
ATOM 1583 N N . ASP B 1 72 ? 3.707 25.609 -1.399 1 87.06 72 ASP B N 1
ATOM 1584 C CA . ASP B 1 72 ? 4.75 24.797 -2.01 1 87.06 72 ASP B CA 1
ATOM 1585 C C . ASP B 1 72 ? 5.789 24.359 -0.975 1 87.06 72 ASP B C 1
ATOM 1587 O O . ASP B 1 72 ? 6.984 24.312 -1.274 1 87.06 72 ASP B O 1
ATOM 1591 N N . ASP B 1 73 ? 5.305 24.297 0.191 1 88.75 73 ASP B N 1
ATOM 1592 C CA . ASP B 1 73 ? 6.16 23.844 1.282 1 88.75 73 ASP B CA 1
ATOM 1593 C C . ASP B 1 73 ? 5.766 22.438 1.739 1 88.75 73 ASP B C 1
ATOM 1595 O O . ASP B 1 73 ? 4.742 22.266 2.406 1 88.75 73 ASP B O 1
ATOM 1599 N N . ILE B 1 74 ? 6.652 21.516 1.386 1 92.62 74 ILE B N 1
ATOM 1600 C CA . ILE B 1 74 ? 6.34 20.141 1.739 1 92.62 74 ILE B CA 1
ATOM 1601 C C . ILE B 1 74 ? 7.379 19.609 2.729 1 92.62 74 ILE B C 1
ATOM 1603 O O . ILE B 1 74 ? 7.5 18.406 2.926 1 92.62 74 ILE B O 1
ATOM 1607 N N . GLU B 1 75 ? 8.07 20.438 3.33 1 94.25 75 GLU B N 1
ATOM 1608 C CA . GLU B 1 75 ? 9.227 20.047 4.125 1 94.25 75 GLU B CA 1
ATOM 1609 C C . GLU B 1 75 ? 8.82 19.172 5.309 1 94.25 75 GLU B C 1
ATOM 16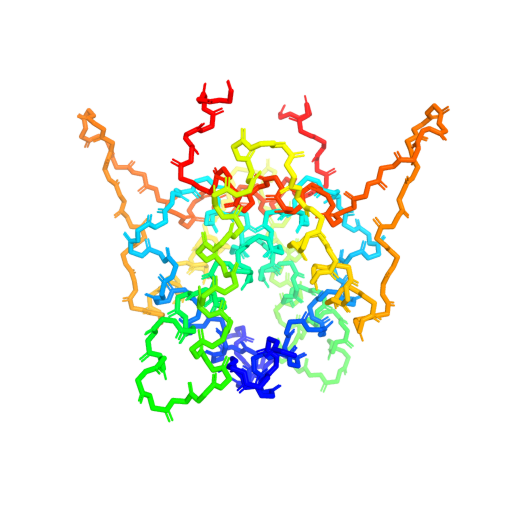11 O O . GLU B 1 75 ? 9.477 18.188 5.613 1 94.25 75 GLU B O 1
ATOM 1616 N N . GLY B 1 76 ? 7.812 19.547 5.984 1 95.19 76 GLY B N 1
ATOM 1617 C CA . GLY B 1 76 ? 7.363 18.797 7.145 1 95.19 76 GLY B CA 1
ATOM 1618 C C . GLY B 1 76 ? 6.984 17.359 6.812 1 95.19 76 GLY B C 1
ATOM 1619 O O . GLY B 1 76 ? 7.535 16.422 7.387 1 95.19 76 GLY B O 1
ATOM 1620 N N . ILE B 1 77 ? 6.117 17.266 5.879 1 97 77 ILE B N 1
ATOM 1621 C CA . ILE B 1 77 ? 5.629 15.93 5.535 1 97 77 ILE B CA 1
ATOM 1622 C C . ILE B 1 77 ? 6.734 15.141 4.828 1 97 77 ILE B C 1
ATOM 1624 O O . ILE B 1 77 ? 6.836 13.93 4.988 1 97 77 ILE B O 1
ATOM 1628 N N . LEU B 1 78 ? 7.582 15.812 4.094 1 97.38 78 LEU B N 1
ATOM 1629 C CA . LEU B 1 78 ? 8.727 15.156 3.477 1 97.38 78 LEU B CA 1
ATOM 1630 C C . LEU B 1 78 ? 9.648 14.562 4.539 1 97.38 78 LEU B C 1
ATOM 1632 O O . LEU B 1 78 ? 10.07 13.414 4.426 1 97.38 78 LEU B O 1
ATOM 1636 N N . SER B 1 79 ? 9.914 15.32 5.52 1 97.25 79 SER B N 1
ATOM 1637 C CA . SER B 1 79 ? 10.766 14.867 6.609 1 97.25 79 SER B CA 1
ATOM 1638 C C . SER B 1 79 ? 10.172 13.648 7.312 1 97.25 79 SER B C 1
ATOM 1640 O O . SER B 1 79 ? 10.883 12.703 7.648 1 97.25 79 SER B O 1
ATOM 1642 N N . LEU B 1 80 ? 8.914 13.711 7.562 1 97.25 80 LEU B N 1
ATOM 1643 C CA . LEU B 1 80 ? 8.219 12.586 8.18 1 97.25 80 LEU B CA 1
ATOM 1644 C C . LEU B 1 80 ? 8.352 11.336 7.324 1 97.25 80 LEU B C 1
ATOM 1646 O O . LEU B 1 80 ? 8.602 10.242 7.848 1 97.25 80 LEU B O 1
ATOM 1650 N N . THR B 1 81 ? 8.172 11.461 6.016 1 98.06 81 THR B N 1
ATOM 1651 C CA . THR B 1 81 ? 8.227 10.344 5.078 1 98.06 81 THR B CA 1
ATOM 1652 C C . THR B 1 81 ? 9.648 9.797 4.977 1 98.06 81 THR B C 1
ATOM 1654 O O . THR B 1 81 ? 9.844 8.586 4.918 1 98.06 81 THR B O 1
ATOM 1657 N N . GLU B 1 82 ? 10.602 10.672 4.98 1 97.56 82 GLU B N 1
ATOM 1658 C CA . GLU B 1 82 ? 12 10.242 4.957 1 97.56 82 GLU B CA 1
ATOM 1659 C C . GLU B 1 82 ? 12.359 9.461 6.215 1 97.56 82 GLU B C 1
ATOM 1661 O O . GLU B 1 82 ? 13.086 8.469 6.148 1 97.56 82 GLU B O 1
ATOM 1666 N N . TYR B 1 83 ? 11.867 9.938 7.293 1 97.06 83 TYR B N 1
ATOM 1667 C CA . TYR B 1 83 ? 12.102 9.227 8.547 1 97.06 83 TYR B CA 1
ATOM 1668 C C . TYR B 1 83 ? 11.539 7.809 8.484 1 97.06 83 TYR B C 1
ATOM 1670 O O . TYR B 1 83 ? 12.195 6.859 8.922 1 97.06 83 TYR B O 1
ATOM 1678 N N . PHE B 1 84 ? 10.391 7.785 7.949 1 95.88 84 PHE B N 1
ATOM 1679 C CA . PHE B 1 84 ? 9.703 6.508 7.781 1 95.88 84 PHE B CA 1
ATOM 1680 C C . PHE B 1 84 ? 10.523 5.559 6.918 1 95.88 84 PHE B C 1
ATOM 1682 O O . PHE B 1 84 ? 10.711 4.395 7.273 1 95.88 84 PHE B O 1
ATOM 1689 N N . LEU B 1 85 ? 11.156 5.977 5.844 1 97.88 85 LEU B N 1
ATOM 1690 C CA . LEU B 1 85 ? 11.969 5.188 4.934 1 97.88 85 LEU B CA 1
ATOM 1691 C C . LEU B 1 85 ? 13.328 4.871 5.555 1 97.88 85 LEU B C 1
ATOM 1693 O O . LEU B 1 85 ? 13.875 3.785 5.34 1 97.88 85 LEU B O 1
ATOM 1697 N N . LYS B 1 86 ? 13.812 5.75 6.344 1 97.56 86 LYS B N 1
ATOM 1698 C CA . LYS B 1 86 ? 15.055 5.512 7.07 1 97.56 86 LYS B CA 1
ATOM 1699 C C . LYS B 1 86 ? 14.875 4.434 8.133 1 97.56 86 LYS B C 1
ATOM 1701 O O . LYS B 1 86 ? 15.75 3.588 8.32 1 97.56 86 LYS B O 1
ATOM 1706 N N . ASP B 1 87 ? 13.789 4.512 8.828 1 97.62 87 ASP B N 1
ATOM 1707 C CA . ASP B 1 87 ? 13.484 3.479 9.812 1 97.62 87 ASP B CA 1
ATOM 1708 C C . ASP B 1 87 ? 13.445 2.096 9.164 1 97.62 87 ASP B C 1
ATOM 1710 O O . ASP B 1 87 ? 13.812 1.1 9.797 1 97.62 87 ASP B O 1
ATOM 1714 N N . ALA B 1 88 ? 12.922 2.109 7.938 1 97.69 88 ALA B N 1
ATOM 1715 C CA . ALA B 1 88 ? 12.875 0.856 7.188 1 97.69 88 ALA B CA 1
ATOM 1716 C C . ALA B 1 88 ? 14.258 0.477 6.656 1 97.69 88 ALA B C 1
ATOM 1718 O O . ALA B 1 88 ? 14.453 -0.636 6.164 1 97.69 88 ALA B O 1
ATOM 1719 N N . ASN B 1 89 ? 15.188 1.396 6.773 1 97.62 89 ASN B N 1
ATOM 1720 C CA . ASN B 1 89 ? 16.562 1.186 6.32 1 97.62 89 ASN B CA 1
ATOM 1721 C C . ASN B 1 89 ? 16.609 0.892 4.824 1 97.62 89 ASN B C 1
ATOM 1723 O O . ASN B 1 89 ? 17.25 -0.072 4.402 1 97.62 89 ASN B O 1
ATOM 1727 N N . VAL B 1 90 ? 15.898 1.64 4.047 1 96.94 90 VAL B N 1
ATOM 1728 C CA . VAL B 1 90 ? 15.914 1.499 2.596 1 96.94 90 VAL B CA 1
ATOM 1729 C C . VAL B 1 90 ? 16.422 2.789 1.955 1 96.94 90 VAL B C 1
ATOM 1731 O O . VAL B 1 90 ? 16.266 3.873 2.518 1 96.94 90 VAL B O 1
ATOM 1734 N N . SER B 1 91 ? 17 2.645 0.842 1 94.12 91 SER B N 1
ATOM 1735 C CA . SER B 1 91 ? 17.453 3.807 0.082 1 94.12 91 SER B CA 1
ATOM 1736 C C . SER B 1 91 ? 16.297 4.457 -0.669 1 94.12 91 SER B C 1
ATOM 1738 O O . SER B 1 91 ? 15.68 3.83 -1.53 1 94.12 91 SER B O 1
ATOM 1740 N N . TYR B 1 92 ? 16.062 5.719 -0.302 1 93.94 92 TYR B N 1
ATOM 1741 C CA . TYR B 1 92 ? 14.938 6.383 -0.944 1 93.94 92 TYR B CA 1
ATOM 1742 C C . TYR B 1 92 ? 15.414 7.457 -1.911 1 93.94 92 TYR B C 1
ATOM 1744 O O . TYR B 1 92 ? 14.617 8.031 -2.66 1 93.94 92 TYR B O 1
ATOM 1752 N N . LYS B 1 93 ? 16.75 7.688 -1.902 1 94 93 LYS B N 1
ATOM 1753 C CA . LYS B 1 93 ? 17.359 8.508 -2.947 1 94 93 LYS B CA 1
ATOM 1754 C C . LYS B 1 93 ? 17.797 7.652 -4.129 1 94 93 LYS B C 1
ATOM 1756 O O . LYS B 1 93 ? 18.469 6.633 -3.949 1 94 93 LYS B O 1
ATOM 1761 N N . ARG B 1 94 ? 17.328 8.016 -5.332 1 92.44 94 ARG B N 1
ATOM 1762 C CA . ARG B 1 94 ? 17.625 7.27 -6.551 1 92.44 94 ARG B CA 1
ATOM 1763 C C . ARG B 1 94 ? 18.188 8.195 -7.633 1 92.44 94 ARG B C 1
ATOM 1765 O O . ARG B 1 94 ? 18.109 9.422 -7.508 1 92.44 94 ARG B O 1
ATOM 1772 N N . PHE B 1 95 ? 18.781 7.547 -8.617 1 89.75 95 PHE B N 1
ATOM 1773 C CA . PHE B 1 95 ? 19.359 8.289 -9.727 1 89.75 95 PHE B CA 1
ATOM 1774 C C . PHE B 1 95 ? 18.781 7.805 -11.055 1 89.75 95 PHE B C 1
ATOM 1776 O O . PHE B 1 95 ? 18.594 6.602 -11.258 1 89.75 95 PHE B O 1
ATOM 1783 N N . ASN B 1 96 ? 18.422 8.75 -11.891 1 85.06 96 ASN B N 1
ATOM 1784 C CA . ASN B 1 96 ? 17.969 8.352 -13.219 1 85.06 96 ASN B CA 1
ATOM 1785 C C . ASN B 1 96 ? 19.141 8.102 -14.164 1 85.06 96 ASN B C 1
ATOM 1787 O O . ASN B 1 96 ? 20.297 8.133 -13.734 1 85.06 96 ASN B O 1
ATOM 1791 N N . ALA B 1 97 ? 18.688 7.691 -15.336 1 85.12 97 ALA B N 1
ATOM 1792 C CA . ALA B 1 97 ? 19.703 7.34 -16.328 1 85.12 97 ALA B CA 1
ATOM 1793 C C . ALA B 1 97 ? 20.641 8.516 -16.594 1 85.12 97 ALA B C 1
ATOM 1795 O O . ALA B 1 97 ? 21.797 8.32 -16.953 1 85.12 97 ALA B O 1
ATOM 1796 N N . LYS B 1 98 ? 20.203 9.812 -16.391 1 92.38 98 LYS B N 1
ATOM 1797 C CA . LYS B 1 98 ? 20.984 11.023 -16.656 1 92.38 98 LYS B CA 1
ATOM 1798 C C . LYS B 1 98 ? 21.828 11.406 -15.453 1 92.38 98 LYS B C 1
ATOM 1800 O O . LYS B 1 98 ? 22.609 12.352 -15.516 1 92.38 98 LYS B O 1
ATOM 1805 N N . GLY B 1 99 ? 21.625 10.703 -14.398 1 90.31 99 GLY B N 1
ATOM 1806 C CA . GLY B 1 99 ? 22.406 10.977 -13.203 1 90.31 99 GLY B CA 1
ATOM 1807 C C . GLY B 1 99 ? 21.734 11.945 -12.25 1 90.31 99 GLY B C 1
ATOM 1808 O O . GLY B 1 99 ? 22.297 12.312 -11.219 1 90.31 99 GLY B O 1
ATOM 1809 N N . ASP B 1 100 ? 20.469 12.352 -12.594 1 90.38 100 ASP B N 1
ATOM 1810 C CA . ASP B 1 100 ? 19.719 13.242 -11.703 1 90.38 100 ASP B CA 1
ATOM 1811 C C . ASP B 1 100 ? 19.141 12.469 -10.523 1 90.38 100 ASP B C 1
ATOM 1813 O O . ASP B 1 100 ? 18.641 11.352 -10.688 1 90.38 100 ASP B O 1
ATOM 1817 N N . GLU B 1 101 ? 19.281 13.086 -9.375 1 91.12 101 GLU B N 1
ATOM 1818 C CA . GLU B 1 101 ? 18.766 12.453 -8.156 1 91.12 101 GLU B CA 1
ATOM 1819 C C . GLU B 1 101 ? 17.266 12.688 -8.008 1 91.12 101 GLU B C 1
ATOM 1821 O O . GLU B 1 101 ? 16.766 13.773 -8.312 1 91.12 101 GLU B O 1
ATOM 1826 N N . TYR B 1 102 ? 16.531 11.672 -7.688 1 90.88 102 TYR B N 1
ATOM 1827 C CA . TYR B 1 102 ? 15.133 11.805 -7.27 1 90.88 102 TYR B CA 1
ATOM 1828 C C . TYR B 1 102 ? 14.852 10.961 -6.035 1 90.88 102 TYR B C 1
ATOM 1830 O O . TYR B 1 102 ? 15.695 10.164 -5.617 1 90.88 102 TYR B O 1
ATOM 1838 N N . SER B 1 103 ? 13.734 11.25 -5.426 1 94.94 103 SER B N 1
ATOM 1839 C CA . SER B 1 103 ? 13.453 10.664 -4.117 1 94.94 103 SER B CA 1
ATOM 1840 C C . SER B 1 103 ? 12.102 9.953 -4.105 1 94.94 103 SER B C 1
ATOM 1842 O O . SER B 1 103 ? 11.094 10.516 -4.543 1 94.94 103 SER B O 1
ATOM 1844 N N . ILE B 1 104 ? 12.148 8.758 -3.637 1 96.38 104 ILE B N 1
ATOM 1845 C CA . ILE B 1 104 ? 10.898 8.023 -3.426 1 96.38 104 ILE B CA 1
ATOM 1846 C C . ILE B 1 104 ? 10.023 8.789 -2.436 1 96.38 104 ILE B C 1
ATOM 1848 O O . ILE B 1 104 ? 8.797 8.828 -2.588 1 96.38 104 ILE B O 1
ATOM 1852 N N . ALA B 1 105 ? 10.656 9.438 -1.463 1 97.69 105 ALA B N 1
ATOM 1853 C CA . ALA B 1 105 ? 9.922 10.172 -0.435 1 97.69 105 ALA B CA 1
ATOM 1854 C C . ALA B 1 105 ? 9.172 11.359 -1.038 1 97.69 105 ALA B C 1
ATOM 1856 O O . ALA B 1 105 ? 7.996 11.578 -0.731 1 97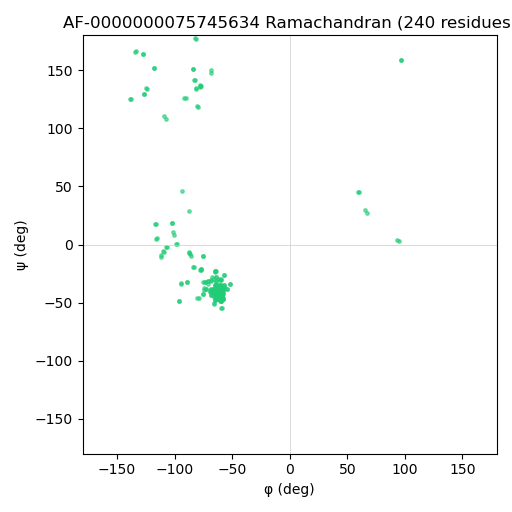.69 105 ALA B O 1
ATOM 1857 N N . GLU B 1 106 ? 9.867 12.094 -1.896 1 96.44 106 GLU B N 1
ATOM 1858 C CA . GLU B 1 106 ? 9.242 13.242 -2.547 1 96.44 106 GLU B CA 1
ATOM 1859 C C . GLU B 1 106 ? 8.062 12.812 -3.42 1 96.44 106 GLU B C 1
ATOM 1861 O O . GLU B 1 106 ? 7 13.438 -3.395 1 96.44 106 GLU B O 1
ATOM 1866 N N . SER B 1 107 ? 8.273 11.773 -4.156 1 96.06 107 SER B N 1
ATOM 1867 C CA . SER B 1 107 ? 7.215 11.242 -5.012 1 96.06 107 SER B CA 1
ATOM 1868 C C . SER B 1 107 ? 6.023 10.773 -4.184 1 96.06 107 SER B C 1
ATOM 1870 O O . SER B 1 107 ? 4.871 10.969 -4.582 1 96.06 107 SER B O 1
ATOM 1872 N N . ALA B 1 108 ? 6.293 10.148 -3.059 1 97.38 108 ALA B N 1
ATOM 1873 C CA . ALA B 1 108 ? 5.234 9.664 -2.178 1 97.38 108 ALA B CA 1
ATOM 1874 C C . ALA B 1 108 ? 4.414 10.82 -1.613 1 97.38 108 ALA B C 1
ATOM 1876 O O . ALA B 1 108 ? 3.188 10.734 -1.527 1 97.38 108 ALA B O 1
ATOM 1877 N N . VAL B 1 109 ? 5.086 11.891 -1.26 1 97.25 109 VAL B N 1
ATOM 1878 C CA . VAL B 1 109 ? 4.414 13.07 -0.718 1 97.25 109 VAL B CA 1
ATOM 1879 C C . VAL B 1 109 ? 3.51 13.688 -1.783 1 97.25 109 VAL B C 1
ATOM 1881 O O . VAL B 1 109 ? 2.381 14.086 -1.492 1 97.25 109 VAL B O 1
ATOM 1884 N N . TYR B 1 110 ? 4 13.695 -2.975 1 94.81 110 TYR B N 1
ATOM 1885 C CA . TYR B 1 110 ? 3.188 14.211 -4.07 1 94.81 110 TYR B CA 1
ATOM 1886 C C . TYR B 1 110 ? 1.943 13.359 -4.273 1 94.81 110 TYR B C 1
ATOM 1888 O O . TYR B 1 110 ? 0.844 13.891 -4.457 1 94.81 110 TYR B O 1
ATOM 1896 N N . GLU B 1 111 ? 2.109 12.07 -4.301 1 95.06 111 GLU B N 1
ATOM 1897 C CA . GLU B 1 111 ? 0.974 11.164 -4.438 1 95.06 111 GLU B CA 1
ATOM 1898 C C . GLU B 1 111 ? -0 11.32 -3.273 1 95.06 111 GLU B C 1
ATOM 1900 O O . GLU B 1 111 ? -1.215 11.211 -3.455 1 95.06 111 GLU B O 1
ATOM 1905 N N . PHE B 1 112 ? 0.521 11.586 -2.098 1 96.31 112 PHE B N 1
ATOM 1906 C CA . PHE B 1 112 ? -0.302 11.781 -0.91 1 96.31 112 PHE B CA 1
ATOM 1907 C C . PHE B 1 112 ? -1.221 12.984 -1.079 1 96.31 112 PHE B C 1
ATOM 1909 O O . PHE B 1 112 ? -2.424 12.891 -0.832 1 96.31 112 PHE B O 1
ATOM 1916 N N . PHE B 1 113 ? -0.715 14.016 -1.574 1 94.94 113 PHE B N 1
ATOM 1917 C CA . PHE B 1 113 ? -1.496 15.234 -1.731 1 94.94 113 PHE B CA 1
ATOM 1918 C C . PHE B 1 113 ? -2.43 15.133 -2.932 1 94.94 113 PHE B C 1
ATOM 1920 O O . PHE B 1 113 ? -3.449 15.82 -2.992 1 94.94 113 PHE B O 1
ATOM 1927 N N . SER B 1 114 ? -2.072 14.234 -3.838 1 91.88 114 SER B N 1
ATOM 1928 C CA . SER B 1 114 ? -2.891 14.062 -5.031 1 91.88 114 SER B CA 1
ATOM 1929 C C . SER B 1 114 ? -3.766 12.82 -4.926 1 91.88 114 SER B C 1
ATOM 1931 O O . SER B 1 114 ? -4.223 12.281 -5.941 1 91.88 114 SER B O 1
ATOM 1933 N N . TRP B 1 115 ? -3.938 12.352 -3.787 1 91.38 115 TRP B N 1
ATOM 1934 C CA . TRP B 1 115 ? -4.582 11.07 -3.539 1 91.38 115 TRP B CA 1
ATOM 1935 C C . TRP B 1 115 ? -5.98 11.031 -4.148 1 91.38 115 TRP B C 1
ATOM 1937 O O . TRP B 1 115 ? -6.402 10.008 -4.688 1 91.38 115 TRP B O 1
ATOM 1947 N N . GLU B 1 116 ? -6.68 12.164 -4.148 1 85.81 116 GLU B N 1
ATOM 1948 C CA . GLU B 1 116 ? -8.062 12.195 -4.605 1 85.81 116 GLU B CA 1
ATOM 1949 C C . GLU B 1 116 ? -8.156 12.695 -6.047 1 85.81 116 GLU B C 1
ATOM 1951 O O . GLU B 1 116 ? -9.242 12.719 -6.633 1 85.81 116 GLU B O 1
ATOM 1956 N N . ASN B 1 117 ? -6.98 12.969 -6.52 1 80.25 117 ASN B N 1
ATOM 1957 C CA . ASN B 1 117 ? -6.984 13.461 -7.891 1 80.25 117 ASN B CA 1
ATOM 1958 C C . ASN B 1 117 ? -7.16 12.328 -8.898 1 80.25 117 ASN B C 1
ATOM 1960 O O . ASN B 1 117 ? -6.609 11.242 -8.711 1 80.25 117 ASN B O 1
ATOM 1964 N N . MET B 1 118 ? -8.016 12.656 -9.812 1 70.88 118 MET B N 1
ATOM 1965 C CA . MET B 1 118 ? -8.148 11.703 -10.914 1 70.88 118 MET B CA 1
ATOM 1966 C C . MET B 1 118 ? -6.887 11.68 -11.773 1 70.88 118 MET B C 1
ATOM 1968 O O . MET B 1 118 ? -6.18 12.68 -11.875 1 70.88 118 MET B O 1
ATOM 1972 N N . PRO B 1 119 ? -6.652 10.469 -12.297 1 60.34 119 PRO B N 1
ATOM 1973 C CA . PRO B 1 119 ? -5.422 10.336 -13.078 1 60.34 119 PRO B CA 1
ATOM 1974 C C . PRO B 1 119 ? -5.293 11.406 -14.156 1 60.34 119 PRO B C 1
ATOM 1976 O O . PRO B 1 119 ? -4.18 11.805 -14.508 1 60.34 119 PRO B O 1
ATOM 1979 N N . TRP B 1 120 ? -6.414 11.703 -14.625 1 52.25 120 TRP B N 1
ATOM 1980 C CA . TRP B 1 120 ? -6.324 12.664 -15.719 1 52.25 120 TRP B CA 1
ATOM 1981 C C . TRP B 1 120 ? -6.301 14.094 -15.188 1 52.25 120 TRP B C 1
ATOM 1983 O O . TRP B 1 120 ? -6.102 15.039 -15.953 1 52.25 120 TRP B O 1
ATOM 1993 N N . LYS B 1 121 ? -6.547 14.234 -14.023 1 49.28 121 LYS B N 1
ATOM 1994 C CA . LYS B 1 121 ? -6.52 15.562 -13.422 1 49.28 121 LYS B CA 1
ATOM 1995 C C . LYS B 1 121 ? -5.121 15.914 -12.93 1 49.28 121 LYS B C 1
ATOM 1997 O O . LYS B 1 121 ? -4.895 17.016 -12.414 1 49.28 121 LYS B O 1
ATOM 2002 N N . ARG B 1 122 ? -4.102 15.414 -13.516 1 44.66 122 ARG B N 1
ATOM 2003 C CA . ARG B 1 122 ? -2.801 15.914 -13.086 1 44.66 122 ARG B CA 1
ATOM 2004 C C . ARG B 1 122 ? -2.574 17.344 -13.57 1 44.66 122 ARG B C 1
ATOM 2006 O O . ARG B 1 122 ? -3.02 17.719 -14.656 1 44.66 122 ARG B O 1
#

Sequence (244 aa):
MIEEVVGKKVYGTWIDMLQKLVPEGITHRLAVVIAGMLRYAEIVSHEKQDKSLNARKLAEFFELSYEQIMEDDIEGILSLTEYFLKDANVSYKRFNAKGDEYSIAESAVYEFFSWENMPWKRMIEEVVGKKVYGTWIDMLQKLVPEGITHRLAVVIAGMLRYAEIVSHEKQDKSLNARKLAEFFELSYEQIMEDDIEGILSLTEYFLKDANVSYKRFNAKGDEYSIAESAVYEFFSWENMPWKR

pLDDT: mean 93.7, std 8.98, range [42.94, 98.75]

Secondary structure (DSSP, 8-state):
-HHHHH-HHHHHHHHHHHHHHTTT--HHHHHHHHHHHHHHHHHHHHHHTTT-HHHHHHHHHHHHHHHHHTTT--HHHHHHHHHHHHHTT---EEE-TTS-EEEHHHHHHHHHHTTTS-GGG-/-HHHHH-HHHHHHHHHHHHHHTTT--HHHHHHHHHHHHHHHHHHHHHHTTT-HHHHHHHHHHHHHHHHHTTT--HHHHHHHHHHHHHTT---EEE-TTS-EEEHHHHHHHHHHTTTS-GGG-

Solvent-accessible surface area (backbone atoms only — not comparable to full-atom values): 13108 Å² total; per-residue (Å²): 113,66,44,79,54,64,28,64,66,44,42,50,41,50,32,56,46,45,53,66,45,49,84,80,44,44,53,77,56,50,10,41,35,50,17,50,51,52,50,47,46,46,52,51,12,58,73,35,27,91,82,30,70,66,14,32,53,50,29,51,50,55,55,51,42,63,58,32,44,77,72,73,40,55,61,67,61,37,49,54,44,43,50,54,39,50,75,34,69,48,83,44,71,45,66,47,97,87,64,50,75,47,42,38,38,56,48,12,51,51,38,43,76,42,53,85,50,51,87,84,58,116,115,67,43,81,52,63,30,67,66,44,42,52,40,51,33,55,47,45,52,67,44,50,84,83,44,43,52,79,56,50,10,42,34,51,16,50,52,52,50,46,46,47,52,50,12,59,74,35,28,89,83,29,70,66,14,33,52,50,29,50,50,54,55,51,44,64,57,31,45,77,72,73,41,53,60,67,61,36,51,54,43,43,48,55,39,49,76,33,68,46,83,44,71,44,65,48,98,87,64,50,76,46,41,36,39,59,47,12,49,51,39,44,76,42,52,83,51,52,86,83,64,112